Protein AF-0000000073518213 (afdb_homodimer)

Organism: Ambrosia artemisiifolia (NCBI:txid4212)

Sequence (250 aa):
NAHTNKVNEKIDVYSFGVILLELTTGKEANNGSEHSSLAEWAWQHALGGAPIVDALDSEFIDPLYLNDMVSVFKLGLWCTSKLPTNRPSMKEVCQMLLRCSTAADTGKNVGDVADHLPLLKLESVNAHTNKVNEKIDVYSFGVILLELTTGKEANNGSEHSSLAEWAWQHALGGAPIVDALDSEFIDPLYLNDMVSVFKLGLWCTSKLPTNRPSMKEVCQMLLRCSTAADTGKNVGDVADHLPLLKLESV

pLDDT: mean 75.66, std 23.23, range [23.73, 97.0]

Radius of gyration: 18.03 Å; Cα contacts (8 Å, |Δi|>4): 339; chains: 2; bounding box: 32×53×46 Å

Nearest PDB structures (foldseek):
  7ctx-assembly2_B  TM=8.934E-01  e=9.549E-05  Arabidopsis thaliana
  7ctx-assembly1_A  TM=8.733E-01  e=2.581E-04  Arabidopsis thaliana
  8hod-assembly1_A  TM=8.278E-01  e=4.133E-03  Saccharum hybrid cultivar
  4l68-assembly2_B  TM=7.213E-01  e=2.324E-03  Arabidopsis thaliana
  6o94-assembly4_D  TM=8.072E-01  e=5.658E-03  Homo sapiens

InterPro domains:
  IPR011009 Protein kinase-like domain superfamily [SSF56112] (6-99)
  IPR051564 Leucine-rich repeat receptor-like kinase [PTHR48055] (4-99)

Secondary structure (DSSP, 8-state):
-HHHHHHHHHHHHHHHHHHHHHHHH---TT-SBTTB-HHHHHHHHHHTT--GGGGS-GGG--HHHHHHHHHHHHHHHHHT-SSGGGSPPHHHHHHHHHHHHHTTSSS--HHHHHHHSGGG-TT--/-HHHHHHHHHHHHHHHHHHHHHHHH---TT-SBTTB-HHHHHHHHHHTT--GGGGS-GGG--HHHHHHHHHHHHHHHHHT-SSGGGSPPHHHHHHHHHHHHHTTTTS--HHHHHHHSGGG-TT--

Solvent-accessible surface area (backbone atoms only — not comparable to full-atom values): 13440 Å² total; per-residue (Å²): 115,67,66,61,53,52,57,52,46,43,50,50,24,27,57,50,11,44,48,38,39,22,71,38,34,68,41,51,62,78,46,40,49,99,86,32,40,26,65,55,38,51,51,49,45,59,66,67,67,53,64,66,74,76,58,38,29,76,88,48,66,43,77,89,36,33,63,58,44,50,24,44,37,51,47,14,50,39,24,46,38,88,52,62,87,68,25,58,52,64,65,58,51,50,52,44,52,51,41,25,41,53,20,70,73,58,83,53,47,40,39,58,55,52,61,64,36,75,59,64,60,60,66,85,114,113,70,66,60,51,52,55,52,46,44,51,49,26,28,56,48,11,45,48,38,39,25,71,38,33,67,39,49,63,78,46,42,48,98,85,32,40,25,66,55,37,52,49,49,43,58,66,67,66,54,63,66,73,75,57,38,28,76,89,48,67,44,76,89,37,34,62,59,45,51,26,45,36,51,47,14,48,40,25,47,38,86,51,63,88,67,26,59,51,64,64,58,50,49,52,46,52,53,40,24,40,50,21,70,71,71,77,51,48,40,40,59,57,53,62,63,37,77,59,66,60,63,66,86,113

Structure (mmCIF, N/CA/C/O backbone):
data_AF-0000000073518213-model_v1
#
loop_
_entity.id
_entity.type
_entity.pdbx_description
1 polymer 'Uncharacterized protein'
#
loop_
_atom_site.group_PDB
_atom_site.id
_atom_site.type_symbol
_atom_site.label_atom_id
_atom_site.label_alt_id
_atom_site.label_comp_id
_atom_site.label_asym_id
_atom_site.label_entity_id
_atom_site.label_seq_id
_atom_site.pdbx_PDB_ins_code
_atom_site.Cartn_x
_atom_site.Cartn_y
_atom_site.Cartn_z
_atom_site.occupancy
_atom_site.B_iso_or_equiv
_atom_site.auth_seq_id
_atom_site.auth_comp_id
_atom_site.auth_asym_id
_atom_site.auth_atom_id
_atom_site.pdbx_PDB_model_num
ATOM 1 N N . ASN A 1 1 ? -16.297 12.188 -16.828 1 28.75 1 ASN A N 1
ATOM 2 C CA . ASN A 1 1 ? -15.023 12.617 -16.266 1 28.75 1 ASN A CA 1
ATOM 3 C C . ASN A 1 1 ? -14.617 11.766 -15.07 1 28.75 1 ASN A C 1
ATOM 5 O O . ASN A 1 1 ? -13.461 11.383 -14.938 1 28.75 1 ASN A O 1
ATOM 9 N N . ALA A 1 2 ? -15.578 11.438 -14.102 1 42.09 2 ALA A N 1
ATOM 10 C CA . ALA A 1 2 ? -15.602 10.484 -13 1 42.09 2 ALA A CA 1
ATOM 11 C C . ALA A 1 2 ? -15.328 9.062 -13.492 1 42.09 2 ALA A C 1
ATOM 13 O O . ALA A 1 2 ? -14.609 8.297 -12.844 1 42.09 2 ALA A O 1
ATOM 14 N N . HIS A 1 3 ? -15.891 8.766 -14.539 1 41.75 3 HIS A N 1
ATOM 15 C CA . HIS A 1 3 ? -15.773 7.434 -15.125 1 41.75 3 HIS A CA 1
ATOM 16 C C . HIS A 1 3 ? -14.328 7.121 -15.492 1 41.75 3 HIS A C 1
ATOM 18 O O . HIS A 1 3 ? -13.883 5.98 -15.359 1 41.75 3 HIS A O 1
ATOM 24 N N . THR A 1 4 ? -13.641 8.016 -16.078 1 43.66 4 THR A N 1
ATOM 25 C CA . THR A 1 4 ? -12.234 7.879 -16.453 1 43.66 4 THR A CA 1
ATOM 26 C C . THR A 1 4 ? -11.359 7.695 -15.211 1 43.66 4 THR A C 1
ATOM 28 O O . THR A 1 4 ? -10.398 6.922 -15.234 1 43.66 4 THR A O 1
ATOM 31 N N . ASN A 1 5 ? -11.742 8.367 -14.109 1 47.66 5 ASN A N 1
ATOM 32 C CA . ASN A 1 5 ? -10.984 8.312 -12.859 1 47.66 5 ASN A CA 1
ATOM 33 C C . ASN A 1 5 ? -11.039 6.926 -12.234 1 47.66 5 ASN A C 1
ATOM 35 O O . ASN A 1 5 ? -10.039 6.438 -11.703 1 47.66 5 ASN A O 1
ATOM 39 N N . LYS A 1 6 ? -12.234 6.336 -12.328 1 51.69 6 LYS A N 1
ATOM 40 C CA . LYS A 1 6 ? -12.461 5.012 -11.758 1 51.69 6 LYS A CA 1
ATOM 41 C C . LYS A 1 6 ? -11.68 3.943 -12.516 1 51.69 6 LYS A C 1
ATOM 43 O O . LYS A 1 6 ? -11.094 3.047 -11.898 1 51.69 6 LYS A O 1
ATOM 48 N N . VAL A 1 7 ? -11.695 4.031 -13.859 1 50.06 7 VAL A N 1
ATOM 49 C CA . VAL A 1 7 ? -10.961 3.078 -14.688 1 50.06 7 VAL A CA 1
ATOM 50 C C . VAL A 1 7 ? -9.469 3.18 -14.383 1 50.06 7 VAL A C 1
ATOM 52 O O . VAL A 1 7 ? -8.781 2.162 -14.258 1 50.06 7 VAL A O 1
ATOM 55 N N . ASN A 1 8 ? -9.023 4.348 -14.148 1 64 8 ASN A N 1
ATOM 56 C CA . ASN A 1 8 ? -7.621 4.594 -13.852 1 64 8 ASN A CA 1
ATOM 57 C C . ASN A 1 8 ? -7.242 4.07 -12.469 1 64 8 ASN A C 1
ATOM 59 O O . ASN A 1 8 ? -6.168 3.496 -12.289 1 64 8 ASN A O 1
ATOM 63 N N . GLU A 1 9 ? -8.328 4.035 -11.664 1 69.19 9 GLU A N 1
ATOM 64 C CA . GLU A 1 9 ? -8.094 3.561 -10.305 1 69.19 9 GLU A CA 1
ATOM 65 C C . GLU A 1 9 ? -7.863 2.051 -10.281 1 69.19 9 GLU A C 1
ATOM 67 O O . GLU A 1 9 ? -6.973 1.564 -9.578 1 69.19 9 GLU A O 1
ATOM 72 N N . LYS A 1 10 ? -8.609 1.385 -11.172 1 74.69 10 LYS A N 1
ATOM 73 C CA . LYS A 1 10 ? -8.508 -0.071 -11.156 1 74.69 10 LYS A CA 1
ATOM 74 C C . LYS A 1 10 ? -7.23 -0.538 -11.852 1 74.69 10 LYS A C 1
ATOM 76 O O . LYS A 1 10 ? -6.66 -1.57 -11.484 1 74.69 10 LYS A O 1
ATOM 81 N N . ILE A 1 11 ? -6.809 0.248 -12.719 1 77.88 11 ILE A N 1
ATOM 82 C CA . ILE A 1 11 ? -5.543 -0.042 -13.383 1 77.88 11 ILE A CA 1
ATOM 83 C C . ILE A 1 11 ? -4.387 0.164 -12.406 1 77.88 11 ILE A C 1
ATOM 85 O O . ILE A 1 11 ? -3.453 -0.641 -12.359 1 77.88 11 ILE A O 1
ATOM 89 N N . ASP A 1 12 ? -4.52 1.066 -11.617 1 84.75 12 ASP A N 1
ATOM 90 C CA . ASP A 1 12 ? -3.502 1.358 -10.609 1 84.75 12 ASP A CA 1
ATOM 91 C C . ASP A 1 12 ? -3.43 0.25 -9.562 1 84.75 12 ASP A C 1
ATOM 93 O O . ASP A 1 12 ? -2.34 -0.15 -9.148 1 84.75 12 ASP A O 1
ATOM 97 N N . VAL A 1 13 ? -4.641 -0.255 -9.281 1 91.88 13 VAL A N 1
ATOM 98 C CA . VAL A 1 13 ? -4.699 -1.314 -8.281 1 91.88 13 VAL A CA 1
ATOM 99 C C . VAL A 1 13 ? -4.035 -2.578 -8.828 1 91.88 13 VAL A C 1
ATOM 101 O O . VAL A 1 13 ? -3.309 -3.264 -8.109 1 91.88 13 VAL A O 1
ATOM 104 N N . TYR A 1 14 ? -4.273 -2.873 -10.086 1 92.12 14 TYR A N 1
ATOM 105 C CA . TYR A 1 14 ? -3.637 -4.023 -10.719 1 92.12 14 TYR A CA 1
ATOM 106 C C . TYR A 1 14 ? -2.119 -3.904 -10.672 1 92.12 14 TYR A C 1
ATOM 108 O O . TYR A 1 14 ? -1.43 -4.848 -10.273 1 92.12 14 TYR A O 1
ATOM 116 N N . SER A 1 15 ? -1.632 -2.75 -11.07 1 89.5 15 SER A N 1
ATOM 117 C CA . SER A 1 15 ? -0.192 -2.508 -11.07 1 89.5 15 SER A CA 1
ATOM 118 C C . SER A 1 15 ? 0.395 -2.666 -9.672 1 89.5 15 SER A C 1
ATOM 120 O O . SER A 1 15 ? 1.488 -3.211 -9.508 1 89.5 15 SER A O 1
ATOM 122 N N . PHE A 1 16 ? -0.351 -2.273 -8.711 1 90.62 16 PHE A N 1
ATOM 123 C CA . PHE A 1 16 ? 0.071 -2.416 -7.324 1 90.62 16 PHE A CA 1
ATOM 124 C C . PHE A 1 16 ? 0.13 -3.887 -6.926 1 90.62 16 PHE A C 1
ATOM 126 O O . PHE A 1 16 ? 1.084 -4.32 -6.277 1 90.62 16 PHE A O 1
ATOM 133 N N . GLY A 1 17 ? -0.863 -4.566 -7.328 1 94.56 17 GLY A N 1
ATOM 134 C CA . GLY A 1 17 ? -0.896 -5.996 -7.059 1 94.56 17 GLY A CA 1
ATOM 135 C C . GLY A 1 17 ? 0.288 -6.742 -7.645 1 94.56 17 GLY A C 1
ATOM 136 O O . GLY A 1 17 ? 0.869 -7.609 -6.988 1 94.56 17 GLY A O 1
ATOM 137 N N . VAL A 1 18 ? 0.625 -6.371 -8.828 1 95.75 18 VAL A N 1
ATOM 138 C CA . VAL A 1 18 ? 1.764 -7.004 -9.484 1 95.75 18 VAL A CA 1
ATOM 139 C C . VAL A 1 18 ? 3.029 -6.766 -8.664 1 95.75 18 VAL A C 1
ATOM 141 O O . VAL A 1 18 ? 3.84 -7.68 -8.484 1 95.75 18 VAL A O 1
ATOM 144 N N . ILE A 1 19 ? 3.215 -5.598 -8.156 1 94.38 19 ILE A N 1
ATOM 145 C CA . ILE A 1 19 ? 4.363 -5.273 -7.316 1 94.38 19 ILE A CA 1
ATOM 146 C C . ILE A 1 19 ? 4.355 -6.152 -6.066 1 94.38 19 ILE A C 1
ATOM 148 O O . ILE A 1 19 ? 5.391 -6.699 -5.68 1 94.38 19 ILE A O 1
ATOM 152 N N . LEU A 1 20 ? 3.211 -6.297 -5.418 1 93.94 20 LEU A N 1
ATOM 153 C CA . LEU A 1 20 ? 3.104 -7.145 -4.238 1 93.94 20 LEU A CA 1
ATOM 154 C C . LEU A 1 20 ? 3.5 -8.578 -4.566 1 93.94 20 LEU A C 1
ATOM 156 O O . LEU A 1 20 ? 4.211 -9.227 -3.793 1 93.94 20 LEU A O 1
ATOM 160 N N . LEU A 1 21 ? 3 -9.062 -5.715 1 96.06 21 LEU A N 1
ATOM 161 C CA . LEU A 1 21 ? 3.342 -10.422 -6.129 1 96.06 21 LEU A CA 1
ATOM 162 C C . LEU A 1 21 ? 4.84 -10.555 -6.379 1 96.06 21 LEU A C 1
ATOM 164 O O . LEU A 1 21 ? 5.453 -11.547 -5.992 1 96.06 21 LEU A O 1
ATOM 168 N N . GLU A 1 22 ? 5.445 -9.555 -6.953 1 95.81 22 GLU A N 1
ATOM 169 C CA . GLU A 1 22 ? 6.891 -9.562 -7.16 1 95.81 22 GLU A CA 1
ATOM 170 C C . GLU A 1 22 ? 7.637 -9.633 -5.828 1 95.81 22 GLU A C 1
ATOM 172 O O . GLU A 1 22 ? 8.555 -10.438 -5.672 1 95.81 22 GLU A O 1
ATOM 177 N N . LEU A 1 23 ? 7.254 -8.875 -4.934 1 92.06 23 LEU A N 1
ATOM 178 C CA . LEU A 1 23 ? 7.961 -8.766 -3.664 1 92.06 23 LEU A CA 1
ATOM 179 C C . LEU A 1 23 ? 7.812 -10.047 -2.846 1 92.06 23 LEU A C 1
ATOM 181 O O . LEU A 1 23 ? 8.734 -10.438 -2.127 1 92.06 23 LEU A O 1
ATOM 185 N N . THR A 1 24 ? 6.676 -10.695 -2.916 1 93.06 24 THR A N 1
ATOM 186 C CA . THR A 1 24 ? 6.434 -11.867 -2.082 1 93.06 24 THR A CA 1
ATOM 187 C C . THR A 1 24 ? 7.008 -13.125 -2.734 1 93.06 24 THR A C 1
ATOM 189 O O . THR A 1 24 ? 7.406 -14.062 -2.043 1 93.06 24 THR A O 1
ATOM 192 N N . THR A 1 25 ? 7.031 -13.188 -4.062 1 95.12 25 THR A N 1
ATOM 193 C CA . THR A 1 25 ? 7.445 -14.406 -4.75 1 95.12 25 THR A CA 1
ATOM 194 C C . THR A 1 25 ? 8.906 -14.32 -5.168 1 95.12 25 THR A C 1
ATOM 196 O O . THR A 1 25 ? 9.539 -15.344 -5.457 1 95.12 25 THR A O 1
ATOM 199 N N . GLY A 1 26 ? 9.383 -13.078 -5.371 1 93.31 26 GLY A N 1
ATOM 200 C CA . GLY A 1 26 ? 10.734 -12.883 -5.887 1 93.31 26 GLY A CA 1
ATOM 201 C C . GLY A 1 26 ? 10.812 -12.969 -7.398 1 93.31 26 GLY A C 1
ATOM 202 O O . GLY A 1 26 ? 11.898 -12.875 -7.973 1 93.31 26 GLY A O 1
ATOM 203 N N . LYS A 1 27 ? 9.719 -13.156 -8.023 1 94 27 LYS A N 1
ATOM 204 C CA . LYS A 1 27 ? 9.672 -13.25 -9.477 1 94 27 LYS A CA 1
ATOM 205 C C . LYS A 1 27 ? 9.43 -11.883 -10.109 1 94 27 LYS A C 1
ATOM 207 O O . LYS A 1 27 ? 8.805 -11.008 -9.5 1 94 27 LYS A O 1
ATOM 212 N N . GLU A 1 28 ? 9.883 -11.75 -11.367 1 93.06 28 GLU A N 1
ATOM 213 C CA . GLU A 1 28 ? 9.625 -10.516 -12.109 1 93.06 28 GLU A CA 1
ATOM 214 C C . GLU A 1 28 ? 8.227 -10.516 -12.719 1 93.06 28 GLU A C 1
ATOM 216 O O . GLU A 1 28 ? 7.691 -11.578 -13.055 1 93.06 28 GLU A O 1
ATOM 221 N N . ALA A 1 29 ? 7.703 -9.359 -12.961 1 91.38 29 ALA A N 1
ATOM 222 C CA . ALA A 1 29 ? 6.34 -9.18 -13.453 1 91.38 29 ALA A CA 1
ATOM 223 C C . ALA A 1 29 ? 6.105 -9.977 -14.734 1 91.38 29 ALA A C 1
ATOM 225 O O . ALA A 1 29 ? 5.035 -10.555 -14.922 1 91.38 29 ALA A O 1
ATOM 226 N N . ASN A 1 30 ? 7.105 -9.953 -15.516 1 89.12 30 ASN A N 1
ATOM 227 C CA . ASN A 1 30 ? 6.945 -10.586 -16.828 1 89.12 30 ASN A CA 1
ATOM 228 C C . ASN A 1 30 ? 7.434 -12.031 -16.812 1 89.12 30 ASN A C 1
ATOM 230 O O . ASN A 1 30 ? 7.504 -12.68 -17.859 1 89.12 30 ASN A O 1
ATOM 234 N N . ASN A 1 31 ? 7.73 -12.484 -15.68 1 84.56 31 ASN A N 1
ATOM 235 C CA . ASN A 1 31 ? 8.305 -13.82 -15.609 1 84.56 31 ASN A CA 1
ATOM 236 C C . ASN A 1 31 ? 7.559 -14.695 -14.602 1 84.56 31 ASN A C 1
ATOM 238 O O . ASN A 1 31 ? 8.102 -15.055 -13.555 1 84.56 31 ASN A O 1
ATOM 242 N N . GLY A 1 32 ? 6.32 -15.109 -14.969 1 81.62 32 GLY A N 1
ATOM 243 C CA . GLY A 1 32 ? 5.621 -16.141 -14.203 1 81.62 32 GLY A CA 1
ATOM 244 C C . GLY A 1 32 ? 6.09 -17.547 -14.523 1 81.62 32 GLY A C 1
ATOM 245 O O . GLY A 1 32 ? 6.766 -18.172 -13.719 1 81.62 32 GLY A O 1
ATOM 246 N N . SER A 1 33 ? 5.82 -17.984 -15.656 1 78.81 33 SER A N 1
ATOM 247 C CA . SER A 1 33 ? 6.328 -19.172 -16.344 1 78.81 33 SER A CA 1
ATOM 248 C C . SER A 1 33 ? 6.711 -18.859 -17.781 1 78.81 33 SER A C 1
ATOM 250 O O . SER A 1 33 ? 6.734 -17.688 -18.188 1 78.81 33 SER A O 1
ATOM 252 N N . GLU A 1 34 ? 7.121 -19.75 -18.516 1 75.19 34 GLU A N 1
ATOM 253 C CA . GLU A 1 34 ? 7.566 -19.578 -19.891 1 75.19 34 GLU A CA 1
ATOM 254 C C . GLU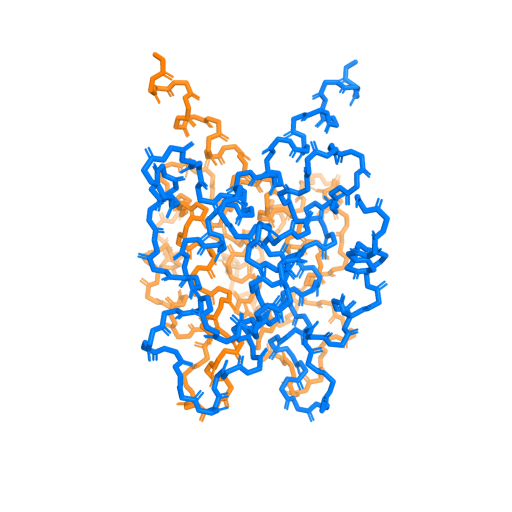 A 1 34 ? 6.52 -18.844 -20.719 1 75.19 34 GLU A C 1
ATOM 256 O O . GLU A 1 34 ? 6.859 -18.047 -21.609 1 75.19 34 GLU A O 1
ATOM 261 N N . HIS A 1 35 ? 5.375 -18.922 -20.328 1 75.81 35 HIS A N 1
ATOM 262 C CA . HIS A 1 35 ? 4.363 -18.359 -21.219 1 75.81 35 HIS A CA 1
ATOM 263 C C . HIS A 1 35 ? 3.312 -17.578 -20.438 1 75.81 35 HIS A C 1
ATOM 265 O O . HIS A 1 35 ? 2.178 -17.422 -20.891 1 75.81 35 HIS A O 1
ATOM 271 N N . SER A 1 36 ? 3.73 -17.203 -19.234 1 86.88 36 SER A N 1
ATOM 272 C CA . SER A 1 36 ? 2.695 -16.516 -18.469 1 86.88 36 SER A CA 1
ATOM 273 C C . SER A 1 36 ? 3.275 -15.344 -17.672 1 86.88 36 SER A C 1
ATOM 275 O O . SER A 1 36 ? 4.449 -15.359 -17.312 1 86.88 36 SER A O 1
ATOM 277 N N . SER A 1 37 ? 2.383 -14.336 -17.484 1 94.19 37 SER A N 1
ATOM 278 C CA . SER A 1 37 ? 2.746 -13.25 -16.578 1 94.19 37 SER A CA 1
ATOM 279 C C . SER A 1 37 ? 2.803 -13.727 -15.133 1 94.19 37 SER A C 1
ATOM 281 O O . SER A 1 37 ? 2.264 -14.789 -14.805 1 94.19 37 SER A O 1
ATOM 283 N N . LEU A 1 38 ? 3.43 -12.969 -14.383 1 96.94 38 LEU A N 1
ATOM 284 C CA . LEU A 1 38 ? 3.506 -13.289 -12.961 1 96.94 38 LEU A CA 1
ATOM 285 C C . LEU A 1 38 ? 2.113 -13.367 -12.352 1 96.94 38 LEU A C 1
ATOM 287 O O . LEU A 1 38 ? 1.826 -14.273 -11.562 1 96.94 38 LEU A O 1
ATOM 291 N N . ALA A 1 39 ? 1.263 -12.445 -12.672 1 96.75 39 ALA A N 1
ATOM 292 C CA . ALA A 1 39 ? -0.097 -12.453 -12.133 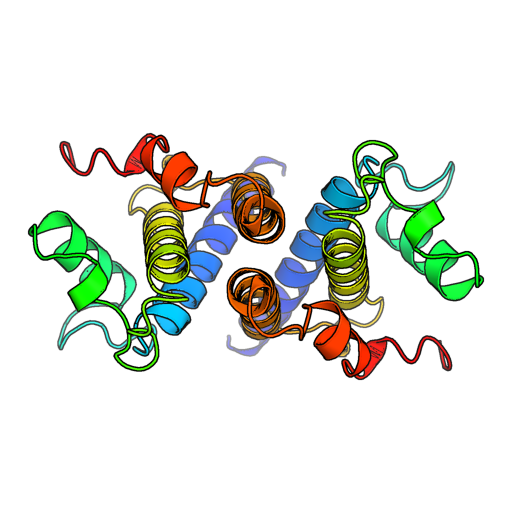1 96.75 39 ALA A CA 1
ATOM 293 C C . ALA A 1 39 ? -0.829 -13.734 -12.516 1 96.75 39 ALA A C 1
ATOM 295 O O . ALA A 1 39 ? -1.448 -14.375 -11.664 1 96.75 39 ALA A O 1
ATOM 296 N N . GLU A 1 40 ? -0.684 -14.133 -13.688 1 96.25 40 GLU A N 1
ATOM 297 C CA . GLU A 1 40 ? -1.324 -15.359 -14.148 1 96.25 40 GLU A CA 1
ATOM 298 C C . GLU A 1 40 ? -0.754 -16.578 -13.438 1 96.25 40 GLU A C 1
ATOM 300 O O . GLU A 1 40 ? -1.504 -17.453 -13 1 96.25 40 GLU A O 1
ATOM 305 N N . TRP A 1 41 ? 0.528 -16.578 -13.406 1 96.06 41 TRP A N 1
ATOM 306 C CA . TRP A 1 41 ? 1.206 -17.672 -12.711 1 96.06 41 TRP A CA 1
ATOM 307 C C . TRP A 1 41 ? 0.732 -17.781 -11.266 1 96.06 41 TRP A C 1
ATOM 309 O O . TRP A 1 41 ? 0.439 -18.875 -10.773 1 96.06 41 TRP A O 1
ATOM 319 N N . ALA A 1 42 ? 0.661 -16.688 -10.594 1 96.25 42 ALA A N 1
ATOM 320 C CA . ALA A 1 42 ? 0.258 -16.656 -9.188 1 96.25 42 ALA A CA 1
ATOM 321 C C . ALA A 1 42 ? -1.169 -17.156 -9.016 1 96.25 42 ALA A C 1
ATOM 323 O O . ALA A 1 42 ? -1.448 -17.938 -8.094 1 96.25 42 ALA A O 1
ATOM 324 N N . TRP A 1 43 ? -2.045 -16.703 -9.844 1 94.94 43 TRP A N 1
ATOM 325 C CA . TRP A 1 43 ? -3.432 -17.156 -9.781 1 94.94 43 TRP A CA 1
ATOM 326 C C . TRP A 1 43 ? -3.531 -18.641 -10.047 1 94.94 43 TRP A C 1
ATOM 328 O O . TRP A 1 43 ? -4.273 -19.359 -9.367 1 94.94 43 TRP A O 1
ATOM 338 N N . GLN A 1 44 ? -2.777 -19.125 -11.039 1 94 44 GLN A N 1
ATOM 339 C CA . GLN A 1 44 ? -2.77 -20.562 -11.328 1 94 44 GLN A CA 1
ATOM 340 C C . GLN A 1 44 ? -2.281 -21.359 -10.133 1 94 44 GLN A C 1
ATOM 342 O O . GLN A 1 44 ? -2.832 -22.422 -9.82 1 94 44 GLN A O 1
ATOM 347 N N . HIS A 1 45 ? -1.283 -20.891 -9.531 1 93.69 45 HIS A N 1
ATOM 348 C CA . HIS A 1 45 ? -0.766 -21.547 -8.336 1 93.69 45 HIS A CA 1
ATOM 349 C C . HIS A 1 45 ? -1.82 -21.609 -7.238 1 93.69 45 HIS A C 1
ATOM 351 O O . HIS A 1 45 ? -2.051 -22.656 -6.648 1 93.69 45 HIS A O 1
ATOM 357 N N . ALA A 1 46 ? -2.438 -20.5 -6.984 1 91.75 46 ALA A N 1
ATOM 358 C CA . ALA A 1 46 ? -3.418 -20.391 -5.906 1 91.75 46 ALA A CA 1
ATOM 359 C C . ALA A 1 46 ? -4.648 -21.25 -6.199 1 91.75 46 ALA A C 1
ATOM 361 O O . ALA A 1 46 ? -5.195 -21.891 -5.301 1 91.75 46 ALA A O 1
ATOM 362 N N . LEU A 1 47 ? -5.031 -21.266 -7.457 1 91.75 47 LEU A N 1
ATOM 363 C CA . LEU A 1 47 ? -6.234 -21.984 -7.852 1 91.75 47 LEU A CA 1
ATOM 364 C C . LEU A 1 47 ? -5.953 -23.484 -7.992 1 91.75 47 LEU A C 1
ATOM 366 O O . LEU A 1 47 ? -6.859 -24.297 -7.859 1 91.75 47 LEU A O 1
ATOM 370 N N . GLY A 1 48 ? -4.711 -23.797 -8.25 1 91.62 48 GLY A N 1
ATOM 371 C CA . GLY A 1 48 ? -4.328 -25.188 -8.484 1 91.62 48 GLY A CA 1
ATOM 372 C C . GLY A 1 48 ? -4.27 -26.016 -7.211 1 91.62 48 GLY A C 1
ATOM 373 O O . GLY A 1 48 ? -4.047 -27.219 -7.262 1 91.62 48 GLY A O 1
ATOM 374 N N . GLY A 1 49 ? -4.414 -25.359 -5.965 1 89.31 49 GLY A N 1
ATOM 375 C CA . GLY A 1 49 ? -4.508 -26.109 -4.715 1 89.31 49 GLY A CA 1
ATOM 376 C C . GLY A 1 49 ? -3.174 -26.25 -4.008 1 89.31 49 GLY A C 1
ATOM 377 O O . GLY A 1 49 ? -3.107 -26.781 -2.9 1 89.31 49 GLY A O 1
ATOM 378 N N . ALA A 1 50 ? -2.086 -25.953 -4.66 1 91.12 50 ALA A N 1
ATOM 379 C CA . ALA A 1 50 ? -0.793 -25.969 -3.98 1 91.12 50 ALA A CA 1
ATOM 380 C C . ALA A 1 50 ? -0.778 -25.016 -2.791 1 91.12 50 ALA A C 1
ATOM 382 O O . ALA A 1 50 ? -1.431 -23.969 -2.816 1 91.12 50 ALA A O 1
ATOM 383 N N . PRO A 1 51 ? -0.04 -25.344 -1.77 1 92.88 51 PRO A N 1
ATOM 384 C CA . PRO A 1 51 ? 0.085 -24.406 -0.65 1 92.88 51 PRO A CA 1
ATOM 385 C C . PRO A 1 51 ? 0.646 -23.047 -1.073 1 92.88 51 PRO A C 1
ATOM 387 O O . PRO A 1 51 ? 1.598 -23 -1.856 1 92.88 51 PRO A O 1
ATOM 390 N N . ILE A 1 52 ? 0.073 -22.016 -0.586 1 91.81 52 ILE A N 1
ATOM 391 C CA . ILE A 1 52 ? 0.467 -20.656 -0.942 1 91.81 52 ILE A CA 1
ATOM 392 C C . ILE A 1 52 ? 1.943 -20.438 -0.614 1 91.81 52 ILE A C 1
ATOM 394 O O . ILE A 1 52 ? 2.654 -19.75 -1.344 1 91.81 52 ILE A O 1
ATOM 398 N N . VAL A 1 53 ? 2.418 -21.031 0.456 1 92.12 53 VAL A N 1
ATOM 399 C CA . VAL A 1 53 ? 3.787 -20.859 0.933 1 92.12 53 VAL A CA 1
ATOM 4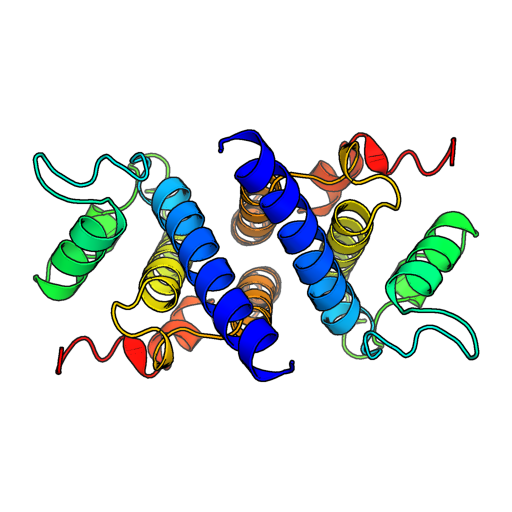00 C C . VAL A 1 53 ? 4.773 -21.312 -0.142 1 92.12 53 VAL A C 1
ATOM 402 O O . VAL A 1 53 ? 5.902 -20.828 -0.199 1 92.12 53 VAL A O 1
ATOM 405 N N . ASP A 1 54 ? 4.316 -22.203 -1.026 1 94.06 54 ASP A N 1
ATOM 406 C CA . ASP A 1 54 ? 5.191 -22.703 -2.08 1 94.06 54 ASP A CA 1
ATOM 407 C C . ASP A 1 54 ? 5.445 -21.625 -3.143 1 94.06 54 ASP A C 1
ATOM 409 O O . ASP A 1 54 ? 6.371 -21.75 -3.945 1 94.06 54 ASP A O 1
ATOM 413 N N . ALA A 1 55 ? 4.566 -20.656 -3.148 1 93.94 55 ALA A N 1
ATOM 414 C CA . ALA A 1 55 ? 4.703 -19.594 -4.129 1 93.94 55 ALA A CA 1
ATOM 415 C C . ALA A 1 55 ? 5.652 -18.5 -3.631 1 93.94 55 ALA A C 1
ATOM 417 O O . ALA A 1 55 ? 6.141 -17.688 -4.414 1 93.94 55 ALA A O 1
ATOM 418 N N . LEU A 1 56 ? 5.918 -18.469 -2.352 1 94.25 56 LEU A N 1
ATOM 419 C CA . LEU A 1 56 ? 6.668 -17.375 -1.739 1 94.25 56 LEU A CA 1
ATOM 420 C C . LEU A 1 56 ? 8.172 -17.562 -1.93 1 94.25 56 LEU A C 1
ATOM 422 O O . LEU A 1 56 ? 8.641 -18.703 -2.037 1 94.25 56 LEU A O 1
ATOM 426 N N . ASP A 1 57 ? 8.844 -16.438 -1.941 1 92.56 57 ASP A N 1
ATOM 427 C CA . ASP A 1 57 ? 10.305 -16.469 -1.947 1 92.56 57 ASP A CA 1
ATOM 428 C C . ASP A 1 57 ? 10.844 -17.188 -0.715 1 92.56 57 ASP A C 1
ATOM 430 O O . ASP A 1 57 ? 10.352 -16.984 0.396 1 92.56 57 ASP A O 1
ATOM 434 N N . SER A 1 58 ? 11.805 -17.984 -0.882 1 87.25 58 SER A N 1
ATOM 435 C CA . SER A 1 58 ? 12.383 -18.797 0.185 1 87.25 58 SER A CA 1
ATOM 436 C C . SER A 1 58 ? 12.938 -17.922 1.304 1 87.25 58 SER A C 1
ATOM 438 O O . SER A 1 58 ? 13.07 -18.359 2.443 1 87.25 58 SER A O 1
ATOM 440 N N . GLU A 1 59 ? 13.297 -16.688 0.971 1 80.62 59 GLU A N 1
ATOM 441 C CA . GLU A 1 59 ? 13.828 -15.766 1.974 1 80.62 59 GLU A CA 1
ATOM 442 C C . GLU A 1 59 ? 12.789 -15.445 3.037 1 80.62 59 GLU A C 1
ATOM 444 O O . GLU A 1 59 ? 13.133 -15.031 4.148 1 80.62 59 GLU A O 1
ATOM 449 N N . PHE A 1 60 ? 11.57 -15.703 2.68 1 74.62 60 PHE A N 1
ATOM 450 C CA . PHE A 1 60 ? 10.5 -15.32 3.586 1 74.62 60 PHE A CA 1
ATOM 451 C C . PHE A 1 60 ? 9.961 -16.531 4.332 1 74.62 60 PHE A C 1
ATOM 453 O O . PHE A 1 60 ? 8.938 -16.453 5.012 1 74.62 60 PHE A O 1
ATOM 460 N N . ILE A 1 61 ? 10.625 -17.547 4.277 1 72.25 61 ILE A N 1
ATOM 461 C CA . ILE A 1 61 ? 10.133 -18.766 4.918 1 72.25 61 ILE A CA 1
ATOM 462 C C . ILE A 1 61 ? 10.547 -18.766 6.391 1 72.25 61 ILE A C 1
ATOM 464 O O . ILE A 1 61 ? 10.586 -19.828 7.023 1 72.25 61 ILE A O 1
ATOM 468 N N . ASP A 1 62 ? 10.797 -17.703 6.867 1 76.19 62 ASP A N 1
ATOM 469 C CA . ASP A 1 62 ? 10.906 -17.531 8.312 1 76.19 62 ASP A CA 1
ATOM 470 C C . ASP A 1 62 ? 9.531 -17.469 8.969 1 76.19 62 ASP A C 1
ATOM 472 O O . ASP A 1 62 ? 8.688 -16.656 8.562 1 76.19 62 ASP A O 1
ATOM 476 N N . PRO A 1 63 ? 9.289 -18.344 9.875 1 74.94 63 PRO A N 1
ATOM 477 C CA . PRO A 1 63 ? 7.977 -18.422 10.516 1 74.94 63 PRO A CA 1
ATOM 478 C C . PRO A 1 63 ? 7.488 -17.094 11.062 1 74.94 63 PRO A C 1
ATOM 480 O O . PRO A 1 63 ? 6.281 -16.844 11.117 1 74.94 63 PRO A O 1
ATOM 483 N N . LEU A 1 64 ? 8.445 -16.281 11.336 1 73.19 64 LEU A N 1
ATOM 484 C CA . LEU A 1 64 ? 8.078 -15.008 11.945 1 73.19 64 LEU A CA 1
ATOM 485 C C . LEU A 1 64 ? 7.312 -14.141 10.953 1 73.19 64 LEU A C 1
ATOM 487 O O . LEU A 1 64 ? 6.422 -13.383 11.344 1 73.19 64 LEU A O 1
ATOM 491 N N . TYR A 1 65 ? 7.578 -14.398 9.648 1 76.12 65 TYR A N 1
ATOM 492 C CA . TYR A 1 65 ? 6.992 -13.484 8.672 1 76.12 65 TYR A CA 1
ATOM 493 C C . TYR A 1 65 ? 6.039 -14.219 7.738 1 76.12 65 TYR A C 1
ATOM 495 O O . TYR A 1 65 ? 5.391 -13.602 6.891 1 76.12 65 TYR A O 1
ATOM 503 N N . LEU A 1 66 ? 5.984 -15.43 7.918 1 84.19 66 LEU A N 1
ATOM 504 C CA . LEU A 1 66 ? 5.297 -16.266 6.934 1 84.19 66 LEU A CA 1
ATOM 505 C C . LEU A 1 66 ? 3.836 -15.844 6.801 1 84.19 66 LEU A C 1
ATOM 507 O O . LEU A 1 66 ? 3.34 -15.656 5.688 1 84.19 66 LEU A O 1
ATOM 511 N N . ASN A 1 67 ? 3.146 -15.68 7.902 1 82.69 67 ASN A N 1
ATOM 512 C CA . ASN A 1 67 ? 1.733 -15.32 7.863 1 82.69 67 ASN A CA 1
ATOM 513 C C . ASN A 1 67 ? 1.515 -13.969 7.184 1 82.69 67 ASN A C 1
ATOM 515 O O . ASN A 1 67 ? 0.583 -13.812 6.395 1 82.69 67 ASN A O 1
ATOM 519 N N . ASP A 1 68 ? 2.402 -13.062 7.457 1 82.56 68 ASP A N 1
ATOM 520 C CA . ASP A 1 68 ? 2.289 -11.734 6.848 1 82.56 68 ASP A CA 1
ATOM 521 C C . ASP A 1 68 ? 2.5 -11.812 5.336 1 82.56 68 ASP A C 1
ATOM 523 O O . ASP A 1 68 ? 1.752 -11.203 4.57 1 82.56 68 ASP A O 1
ATOM 527 N N . MET A 1 69 ? 3.469 -12.617 4.992 1 87.69 69 MET A N 1
ATOM 528 C CA . MET A 1 69 ? 3.787 -12.703 3.57 1 87.69 69 MET A CA 1
ATOM 529 C C . MET A 1 69 ? 2.68 -13.43 2.811 1 87.69 69 MET A C 1
ATOM 531 O O . MET A 1 69 ? 2.381 -13.086 1.666 1 87.69 69 MET A O 1
ATOM 535 N N . VAL A 1 70 ? 2.109 -14.391 3.449 1 89.44 70 VAL A N 1
ATOM 536 C CA . VAL A 1 70 ? 0.963 -15.07 2.857 1 89.44 70 VAL A CA 1
ATOM 537 C C . VAL A 1 70 ? -0.178 -14.078 2.648 1 89.44 70 VAL A C 1
ATOM 539 O O . VAL A 1 70 ? -0.79 -14.039 1.578 1 89.44 70 VAL A O 1
ATOM 542 N N . SER A 1 71 ? -0.449 -13.266 3.59 1 87.62 71 SER A N 1
ATOM 543 C CA . SER A 1 71 ? -1.512 -12.273 3.506 1 87.62 71 SER A CA 1
ATOM 544 C C . SER A 1 71 ? -1.242 -11.266 2.389 1 87.62 71 SER A C 1
ATOM 546 O O . SER A 1 71 ? -2.156 -10.891 1.651 1 87.62 71 SER A O 1
ATOM 548 N N . VAL A 1 72 ? 0 -10.867 2.312 1 90.12 72 VAL A N 1
ATOM 549 C CA . VAL A 1 72 ? 0.366 -9.906 1.277 1 90.12 72 VAL A CA 1
ATOM 550 C C . VAL A 1 72 ? 0.23 -10.555 -0.099 1 90.12 72 VAL A C 1
ATOM 552 O O . VAL A 1 72 ? -0.226 -9.914 -1.051 1 90.12 72 VAL A O 1
ATOM 555 N N . PHE A 1 73 ? 0.657 -11.789 -0.21 1 92.44 73 PHE A N 1
ATOM 556 C CA . PHE A 1 73 ? 0.497 -12.516 -1.464 1 92.44 73 PHE A CA 1
ATOM 557 C C . PHE A 1 73 ? -0.971 -12.586 -1.868 1 92.44 73 PHE A C 1
ATOM 559 O O . PHE A 1 73 ? -1.315 -12.312 -3.02 1 92.44 73 PHE A O 1
ATOM 566 N N . LYS A 1 74 ? -1.816 -12.867 -0.898 1 92.62 74 LYS A N 1
ATOM 567 C CA . LYS A 1 74 ? -3.252 -12.945 -1.157 1 92.62 74 LYS A CA 1
ATOM 568 C C . LYS A 1 74 ? -3.809 -11.586 -1.572 1 92.62 74 LYS A C 1
ATOM 570 O O . LYS A 1 74 ? -4.684 -11.508 -2.438 1 92.62 74 LYS A O 1
ATOM 575 N N . LEU A 1 75 ? -3.352 -10.617 -0.982 1 92.81 75 LEU A N 1
ATOM 576 C CA . LEU A 1 75 ? -3.744 -9.266 -1.37 1 92.81 75 LEU A CA 1
ATOM 577 C C . LEU A 1 75 ? -3.332 -8.969 -2.809 1 92.81 75 LEU A C 1
ATOM 579 O O . LEU A 1 75 ? -4.102 -8.383 -3.57 1 92.81 75 LEU A O 1
ATOM 583 N N . GLY A 1 76 ? -2.104 -9.375 -3.162 1 95.56 76 GLY A N 1
ATOM 584 C CA . GLY A 1 76 ? -1.668 -9.25 -4.543 1 95.56 76 GLY A CA 1
ATOM 585 C C . GLY A 1 76 ? -2.584 -9.961 -5.523 1 95.56 76 GLY A C 1
ATOM 586 O O . GLY A 1 76 ? -2.908 -9.422 -6.582 1 95.56 76 GLY A O 1
ATOM 587 N N . LEU A 1 77 ? -3.002 -11.117 -5.133 1 95.25 77 LEU A N 1
ATOM 588 C CA . LEU A 1 77 ? -3.947 -11.859 -5.961 1 95.25 77 LEU A CA 1
ATOM 589 C C . LEU A 1 77 ? -5.258 -11.094 -6.109 1 95.25 77 LEU A C 1
ATOM 591 O O . LEU A 1 77 ? -5.766 -10.938 -7.219 1 95.25 77 LEU A O 1
ATOM 595 N N . TRP A 1 78 ? -5.758 -10.594 -5.051 1 95.25 78 TRP A N 1
ATOM 596 C CA . TRP A 1 78 ? -7.004 -9.844 -5.059 1 95.25 78 TRP A CA 1
ATOM 597 C C . TRP A 1 78 ? -6.898 -8.617 -5.965 1 95.25 78 TRP A C 1
ATOM 599 O O . TRP A 1 78 ? -7.801 -8.352 -6.762 1 95.25 78 TRP A O 1
ATOM 609 N N . CYS A 1 79 ? -5.844 -7.988 -5.898 1 93.88 79 CYS A N 1
ATOM 610 C CA . CYS A 1 79 ? -5.617 -6.773 -6.676 1 93.88 79 CYS A CA 1
ATOM 611 C C . CYS A 1 79 ? -5.508 -7.086 -8.164 1 93.88 79 CYS A C 1
ATOM 613 O O . CYS A 1 79 ? -5.75 -6.219 -9.008 1 93.88 79 CYS A O 1
ATOM 615 N N . 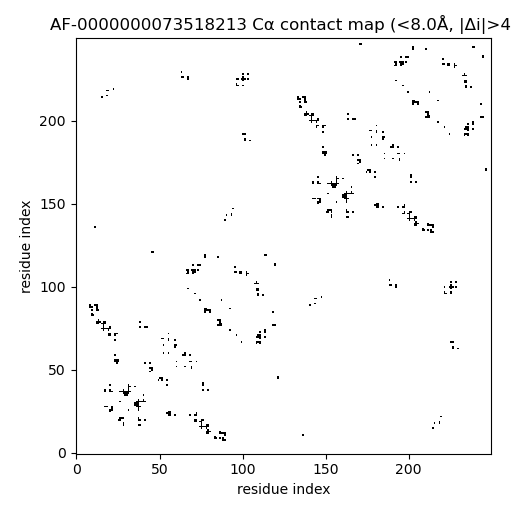THR A 1 80 ? -5.066 -8.312 -8.5 1 95.94 80 THR A N 1
ATOM 616 C CA . THR A 1 80 ? -4.805 -8.641 -9.891 1 95.94 80 THR A CA 1
ATOM 617 C C . THR A 1 80 ? -5.895 -9.547 -10.445 1 95.94 80 THR A C 1
ATOM 619 O O . THR A 1 80 ? -5.676 -10.258 -11.43 1 95.94 80 THR A O 1
ATOM 622 N N . SER A 1 81 ? -6.98 -9.594 -9.797 1 93.75 81 SER A N 1
ATOM 623 C CA . SER A 1 81 ? -8.102 -10.352 -10.336 1 93.75 81 SER A CA 1
ATOM 624 C C . SER A 1 81 ? -8.336 -10.023 -11.805 1 93.75 81 SER A C 1
ATOM 626 O O . SER A 1 81 ? -8.227 -8.867 -12.211 1 93.75 81 SER A O 1
ATOM 628 N N . LYS A 1 82 ? -8.68 -10.961 -12.508 1 91.88 82 LYS A N 1
ATOM 629 C CA . LYS A 1 82 ? -8.859 -10.82 -13.953 1 91.88 82 LYS A CA 1
ATOM 630 C C . LYS A 1 82 ? -9.945 -9.789 -14.266 1 91.88 82 LYS A C 1
ATOM 632 O O . LYS A 1 82 ? -9.797 -8.992 -15.195 1 91.88 82 LYS A O 1
ATOM 637 N N . LEU A 1 83 ? -11.039 -9.859 -13.531 1 91.56 83 LEU A N 1
ATOM 638 C CA . LEU A 1 83 ? -12.109 -8.883 -13.695 1 91.56 83 LEU A CA 1
ATOM 639 C C . LEU A 1 83 ? -11.852 -7.641 -12.844 1 91.56 83 LEU A C 1
ATOM 641 O O . LEU A 1 83 ? -11.828 -7.719 -11.617 1 91.56 83 LEU A O 1
ATOM 645 N N . PRO A 1 84 ? -11.695 -6.488 -13.422 1 92.12 84 PRO A N 1
ATOM 646 C CA . PRO A 1 84 ? -11.398 -5.266 -12.672 1 92.12 84 PRO A CA 1
ATOM 647 C C . PRO A 1 84 ? -12.438 -4.965 -11.594 1 92.12 84 PRO A C 1
ATOM 649 O O . PRO A 1 84 ? -12.094 -4.422 -10.539 1 92.12 84 PRO A O 1
ATOM 652 N N . THR A 1 85 ? -13.656 -5.371 -11.805 1 91 85 THR A N 1
ATOM 653 C CA . THR A 1 85 ? -14.719 -5.082 -10.852 1 91 85 THR A CA 1
ATOM 654 C C . THR A 1 85 ? -14.531 -5.879 -9.562 1 91 85 THR A C 1
ATOM 656 O O . THR A 1 85 ? -15.102 -5.543 -8.523 1 91 85 THR A O 1
ATOM 659 N N . ASN A 1 86 ? -13.742 -6.973 -9.578 1 92.12 86 ASN A N 1
ATOM 660 C CA . ASN A 1 86 ? -13.477 -7.809 -8.414 1 92.12 86 ASN A CA 1
ATOM 661 C C . ASN A 1 86 ? -12.266 -7.305 -7.629 1 92.12 86 ASN A C 1
ATOM 663 O O . ASN A 1 86 ? -11.992 -7.789 -6.531 1 92.12 86 ASN A O 1
ATOM 667 N N . ARG A 1 87 ? -11.531 -6.371 -8.172 1 93.5 87 ARG A N 1
ATOM 668 C CA . ARG A 1 87 ? -10.359 -5.832 -7.496 1 93.5 87 ARG A CA 1
ATOM 669 C C . ARG A 1 87 ? -10.766 -4.879 -6.375 1 93.5 87 ARG A C 1
ATOM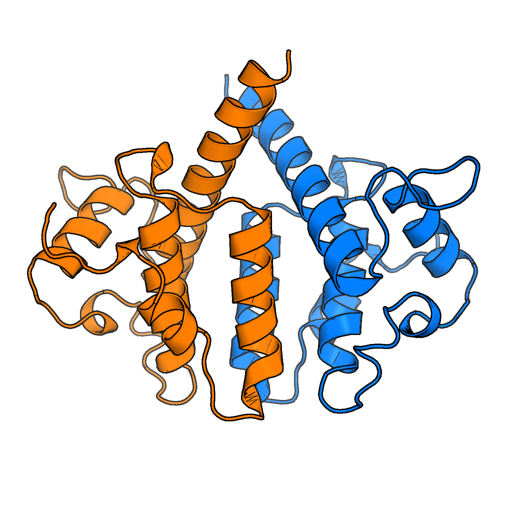 671 O O . ARG A 1 87 ? -11.797 -4.211 -6.461 1 93.5 87 ARG A O 1
ATOM 678 N N . PRO A 1 88 ? -10.062 -4.879 -5.383 1 91.31 88 PRO A N 1
ATOM 679 C CA . PRO A 1 88 ? -10.344 -3.881 -4.348 1 91.31 88 PRO A CA 1
ATOM 680 C C . PRO A 1 88 ? -10.023 -2.457 -4.801 1 91.31 88 PRO A C 1
ATOM 682 O O . PRO A 1 88 ? -9.406 -2.262 -5.848 1 91.31 88 PRO A O 1
ATOM 685 N N . SER A 1 89 ? -10.492 -1.483 -4.105 1 90.19 89 SER A N 1
ATOM 686 C CA . SER A 1 89 ? -10.039 -0.108 -4.289 1 90.19 89 SER A CA 1
ATOM 687 C C . SER A 1 89 ? -8.688 0.121 -3.623 1 90.19 89 SER A C 1
ATOM 689 O O . SER A 1 89 ? -8.297 -0.621 -2.717 1 90.19 89 SER A O 1
ATOM 691 N N . MET A 1 90 ? -7.98 1.144 -4.012 1 90.88 90 MET A N 1
ATOM 692 C CA . MET A 1 90 ? -6.699 1.461 -3.389 1 90.88 90 MET A CA 1
ATOM 693 C C . MET A 1 90 ? -6.875 1.765 -1.905 1 90.88 90 MET A C 1
ATOM 695 O O . MET A 1 90 ? -6.012 1.435 -1.093 1 90.88 90 MET A O 1
ATOM 699 N N . LYS A 1 91 ? -7.992 2.354 -1.524 1 89.31 91 LYS A N 1
ATOM 700 C CA . LYS A 1 91 ? -8.281 2.617 -0.117 1 89.31 91 LYS A CA 1
ATOM 701 C C . LYS A 1 91 ? -8.414 1.316 0.669 1 89.31 91 LYS A C 1
ATOM 703 O O . LYS A 1 91 ? -7.859 1.188 1.765 1 89.31 91 LYS A O 1
ATOM 708 N N . GLU A 1 92 ? -9.148 0.357 0.1 1 88.44 92 GLU A N 1
ATOM 709 C CA . GLU A 1 92 ? -9.273 -0.954 0.731 1 88.44 92 GLU A CA 1
ATOM 710 C C . GLU A 1 92 ? -7.91 -1.631 0.871 1 88.44 92 GLU A C 1
ATOM 712 O O . GLU A 1 92 ? -7.621 -2.244 1.9 1 88.44 92 GLU A O 1
ATOM 717 N N . VAL A 1 93 ? -7.098 -1.526 -0.095 1 91.06 93 VAL A N 1
ATOM 718 C CA . VAL A 1 93 ? -5.758 -2.102 -0.069 1 91.06 93 VAL A CA 1
ATOM 719 C C . VAL A 1 93 ? -4.953 -1.486 1.075 1 91.06 93 VAL A C 1
ATOM 721 O O . VAL A 1 93 ? -4.348 -2.205 1.872 1 91.06 93 VAL A O 1
ATOM 724 N N . CYS A 1 94 ? -4.961 -0.134 1.181 1 88.44 94 CYS A N 1
ATOM 725 C CA . CYS A 1 94 ? -4.215 0.563 2.223 1 88.44 94 CYS A CA 1
ATOM 726 C C . CYS A 1 94 ? -4.711 0.167 3.607 1 88.44 94 CYS A C 1
ATOM 728 O O . CYS A 1 94 ? -3.91 -0.051 4.52 1 88.44 94 CYS A O 1
ATOM 730 N N . GLN A 1 95 ? -5.953 0.039 3.742 1 86.31 95 GLN A N 1
ATOM 731 C CA . GLN A 1 95 ? -6.531 -0.337 5.027 1 86.31 95 GLN A CA 1
ATOM 732 C C . GLN A 1 95 ? -6.074 -1.731 5.449 1 86.31 95 GLN A C 1
ATOM 734 O O . GLN A 1 95 ? -5.77 -1.965 6.617 1 86.31 95 GLN A O 1
ATOM 739 N N . MET A 1 96 ? -6.027 -2.592 4.527 1 84.31 96 MET A N 1
ATOM 740 C CA . MET A 1 96 ? -5.594 -3.955 4.824 1 84.31 96 MET A CA 1
ATOM 741 C C . MET A 1 96 ? -4.117 -3.986 5.199 1 84.31 96 MET A C 1
ATOM 743 O O . MET A 1 96 ? -3.727 -4.668 6.148 1 84.31 96 MET A O 1
ATOM 747 N N . LEU A 1 97 ? -3.316 -3.246 4.504 1 83.69 97 LEU A N 1
ATOM 748 C CA . LEU A 1 97 ? -1.884 -3.207 4.773 1 83.69 97 LEU A CA 1
ATOM 749 C C . LEU A 1 97 ? -1.604 -2.572 6.133 1 83.69 97 LEU A C 1
ATOM 751 O O . LEU A 1 97 ? -0.699 -3.006 6.848 1 83.69 97 LEU A O 1
ATOM 755 N N . LEU A 1 98 ? -2.369 -1.549 6.5 1 79.81 98 LEU A N 1
ATOM 756 C CA . LEU A 1 98 ? -2.189 -0.863 7.777 1 79.81 98 LEU A CA 1
ATOM 757 C C . LEU A 1 98 ? -2.654 -1.738 8.938 1 79.81 98 LEU A C 1
ATOM 759 O O . LEU A 1 98 ? -2.078 -1.693 10.023 1 79.81 98 LEU A O 1
ATOM 763 N N . ARG A 1 99 ? -3.646 -2.549 8.672 1 74.12 99 ARG A N 1
ATOM 764 C CA . ARG A 1 99 ? -4.129 -3.457 9.703 1 74.12 99 ARG A CA 1
ATOM 765 C C . ARG A 1 99 ? -3.094 -4.535 10.016 1 74.12 99 ARG A C 1
ATOM 767 O O . ARG A 1 99 ? -2.938 -4.941 11.164 1 74.12 99 ARG A O 1
ATOM 774 N N . CYS A 1 100 ? -2.416 -4.922 9.055 1 65 100 CYS A N 1
ATOM 775 C CA . CYS A 1 100 ? -1.373 -5.922 9.25 1 65 100 CYS A CA 1
ATOM 776 C C . CYS A 1 100 ? -0.228 -5.363 10.086 1 65 100 CYS A C 1
ATOM 778 O O . CYS A 1 100 ? 0.429 -6.102 10.82 1 65 100 CYS A O 1
ATOM 780 N N . SER A 1 101 ? 0.007 -4.098 9.922 1 63.88 101 SER A N 1
ATOM 781 C CA . SER A 1 101 ? 1.079 -3.449 10.672 1 63.88 101 SER A CA 1
ATOM 782 C C . SER A 1 101 ? 0.694 -3.256 12.133 1 63.88 101 SER A C 1
ATOM 784 O O . SER A 1 101 ? 1.546 -3.344 13.023 1 63.88 101 SER A O 1
ATOM 786 N N . THR A 1 102 ? -0.602 -2.963 12.297 1 60.25 102 THR A N 1
ATOM 787 C CA . THR A 1 102 ? -1.067 -2.688 13.656 1 60.25 102 THR A CA 1
ATOM 788 C C . THR A 1 102 ? -1.458 -3.98 14.367 1 60.25 102 THR A C 1
ATOM 790 O O . THR A 1 102 ? -1.476 -4.035 15.594 1 60.25 102 THR A O 1
ATOM 793 N N . ALA A 1 103 ? -2.027 -4.945 13.57 1 50 103 ALA A N 1
ATOM 794 C CA . ALA A 1 103 ? -2.523 -6.176 14.188 1 50 103 ALA A CA 1
ATOM 795 C C . ALA A 1 103 ? -1.388 -6.961 14.836 1 50 103 ALA A C 1
ATOM 797 O O . ALA A 1 103 ? -1.623 -7.992 15.477 1 50 103 ALA A O 1
ATOM 798 N N . ALA A 1 104 ? -0.151 -6.715 14.477 1 44.47 104 ALA A N 1
ATOM 799 C CA . ALA A 1 104 ? 0.763 -7.578 15.219 1 44.47 104 ALA A CA 1
ATOM 800 C C . ALA A 1 104 ? 0.282 -7.781 16.656 1 44.47 104 ALA A C 1
ATOM 802 O O . ALA A 1 104 ? 0.713 -8.719 17.328 1 44.47 104 ALA A O 1
ATOM 803 N N . ASP A 1 105 ? -0.231 -6.797 17.188 1 41.47 105 ASP A N 1
ATOM 804 C CA . ASP A 1 105 ? -0.518 -7.168 18.578 1 41.47 105 ASP A CA 1
ATOM 805 C C . ASP A 1 105 ? -1.791 -8.008 18.672 1 41.47 105 ASP A C 1
ATOM 807 O O . ASP A 1 105 ? -2.02 -8.695 19.672 1 41.47 105 ASP A O 1
ATOM 811 N N . THR A 1 106 ? -2.889 -7.703 18.109 1 36.25 106 THR A N 1
ATOM 812 C CA . THR A 1 106 ? -4.078 -8.469 18.469 1 36.25 106 THR A CA 1
ATOM 813 C C . THR A 1 106 ? -4.289 -9.625 17.5 1 36.25 106 THR A C 1
ATOM 815 O O . THR A 1 106 ? -4.637 -9.414 16.328 1 36.25 106 THR A O 1
ATOM 818 N N . GLY A 1 107 ? -3.615 -10.578 17.484 1 35.34 107 GLY A N 1
ATOM 819 C CA . GLY A 1 107 ? -3.699 -11.875 16.828 1 35.34 107 GLY A CA 1
ATOM 820 C C . GLY A 1 107 ? -4.316 -11.812 15.445 1 35.34 107 GLY A C 1
ATOM 821 O O . GLY A 1 107 ? -4.578 -12.852 14.828 1 35.34 107 GLY A O 1
ATOM 822 N N . LYS A 1 108 ? -5.09 -10.805 15.125 1 38.06 108 LYS A N 1
ATOM 823 C CA . LYS A 1 108 ? -5.773 -10.906 13.836 1 38.06 108 LYS A CA 1
ATOM 824 C C . LYS A 1 108 ? -4.895 -10.383 12.703 1 38.06 108 LYS A C 1
ATOM 826 O O . LYS A 1 108 ? -4.348 -9.289 12.789 1 38.06 108 LYS A O 1
ATOM 831 N N . ASN A 1 109 ? -4.32 -11.164 11.953 1 38.5 109 ASN A N 1
ATOM 832 C CA . ASN A 1 109 ? -3.375 -10.891 10.875 1 38.5 109 ASN A CA 1
ATOM 833 C C . ASN A 1 109 ? -4.094 -10.484 9.594 1 38.5 109 ASN A C 1
ATOM 835 O O . ASN A 1 109 ? -5.301 -10.695 9.461 1 38.5 109 ASN A O 1
ATOM 839 N N . VAL A 1 110 ? -3.514 -9.695 8.766 1 38.62 110 VAL A N 1
ATOM 840 C CA . VAL A 1 110 ? -3.998 -9.328 7.434 1 38.62 110 VAL A CA 1
ATOM 841 C C . VAL A 1 110 ? -4.66 -10.539 6.777 1 38.62 110 VAL A C 1
ATOM 843 O O . VAL A 1 110 ? -5.629 -10.391 6.027 1 38.62 110 VAL A O 1
ATOM 846 N N . GLY A 1 111 ? -4.203 -11.688 7.016 1 38.44 111 GLY A N 1
ATOM 847 C CA . GLY A 1 111 ? -4.766 -12.922 6.492 1 38.44 111 GLY A CA 1
ATOM 848 C C . GLY A 1 111 ? -6.234 -13.102 6.828 1 38.44 111 GLY A C 1
ATOM 849 O O . GLY A 1 111 ? -6.973 -13.742 6.078 1 38.44 111 GLY A O 1
ATOM 850 N N . ASP A 1 112 ? -6.531 -12.727 7.949 1 40.47 112 ASP A N 1
ATOM 851 C CA . ASP A 1 112 ? -7.926 -12.914 8.336 1 40.47 112 ASP A CA 1
ATOM 852 C C . ASP A 1 112 ? -8.852 -12.062 7.473 1 40.47 112 ASP A C 1
ATOM 854 O O . ASP A 1 112 ? -9.969 -12.477 7.156 1 40.47 112 ASP A O 1
ATOM 858 N N . VAL A 1 113 ? -8.492 -10.992 7.32 1 35.5 113 VAL A N 1
ATOM 859 C CA . VAL A 1 113 ? -9.328 -10.125 6.504 1 35.5 113 VAL A CA 1
ATOM 860 C C . VAL A 1 113 ? -9.305 -10.594 5.051 1 35.5 113 VAL A C 1
ATOM 862 O O . VAL A 1 113 ? -10.328 -10.57 4.363 1 35.5 113 VAL A O 1
ATOM 865 N N . ALA A 1 114 ? -8.141 -10.984 4.609 1 35.25 114 ALA A N 1
ATOM 866 C CA . ALA A 1 114 ? -8.086 -11.523 3.256 1 35.25 114 ALA A CA 1
ATOM 867 C C . ALA A 1 114 ? -8.914 -12.805 3.141 1 35.25 114 ALA A C 1
ATOM 869 O O . ALA A 1 114 ? -9.391 -13.148 2.057 1 35.25 114 ALA A O 1
ATOM 870 N N . ASP A 1 115 ? -9 -13.414 4.121 1 38.66 115 ASP A N 1
ATOM 871 C CA . ASP A 1 115 ? -9.859 -14.594 4.078 1 38.66 115 ASP A CA 1
ATOM 872 C C . ASP A 1 115 ? -11.305 -14.219 3.77 1 38.66 115 ASP A C 1
ATOM 874 O O . ASP A 1 115 ? -12.039 -15.008 3.174 1 38.66 115 ASP A O 1
ATOM 878 N N . HIS A 1 116 ? -11.727 -13.133 4.316 1 33.59 116 HIS A N 1
ATOM 879 C CA . HIS A 1 116 ? -13.117 -12.773 4.039 1 33.59 116 HIS A CA 1
ATOM 880 C C . HIS A 1 116 ? -13.227 -11.961 2.758 1 33.59 116 HIS A C 1
ATOM 882 O O . HIS A 1 116 ? -14.305 -11.445 2.438 1 33.59 116 HIS A O 1
ATOM 888 N N . LEU A 1 117 ? -12.242 -11.523 2.33 1 33.25 117 LEU A N 1
ATOM 889 C CA . LEU A 1 117 ? -12.406 -10.906 1.017 1 33.25 117 LEU A CA 1
ATOM 890 C C . LEU A 1 117 ? -13.109 -11.867 0.055 1 33.25 117 LEU A C 1
ATOM 892 O O . LEU A 1 117 ? -12.781 -13.055 0.011 1 33.25 117 LEU A O 1
ATOM 896 N N . PRO A 1 118 ? -14.289 -11.445 -0.312 1 30.88 118 PRO A N 1
ATOM 897 C CA . PRO A 1 118 ? -15.008 -12.289 -1.265 1 30.88 118 PRO A CA 1
ATOM 898 C C . PRO A 1 118 ? -14.086 -12.945 -2.289 1 30.88 118 PRO A C 1
ATOM 900 O O . PRO A 1 118 ? -14.492 -13.891 -2.971 1 30.88 118 PRO A O 1
ATOM 903 N N . LEU A 1 119 ? -13.023 -12.352 -2.521 1 28.95 119 LEU A N 1
ATOM 904 C CA . LEU A 1 119 ? -12.359 -12.961 -3.672 1 28.95 119 LEU A CA 1
ATOM 905 C C . LEU A 1 119 ? -11.953 -14.398 -3.367 1 28.95 119 LEU A C 1
ATOM 907 O O . LEU A 1 119 ? -11.977 -15.25 -4.254 1 28.95 119 LEU A O 1
ATOM 911 N N . LEU A 1 120 ? -11.211 -14.594 -2.234 1 29.73 120 LEU A N 1
ATOM 912 C CA . LEU A 1 120 ? -10.609 -15.914 -2.381 1 29.73 120 LEU A CA 1
ATOM 913 C C . LEU A 1 120 ? -11.664 -17.016 -2.225 1 29.73 120 LEU A C 1
ATOM 915 O O . LEU A 1 120 ? -11.32 -18.172 -2.014 1 29.73 120 LEU A O 1
ATOM 919 N N . LYS A 1 121 ? -12.805 -16.859 -2.018 1 31.23 121 LYS A N 1
ATOM 920 C CA . LYS A 1 121 ? -13.461 -18.062 -2.525 1 31.23 121 LYS A CA 1
ATOM 921 C C . LYS A 1 121 ? -13.031 -18.359 -3.959 1 31.23 121 LYS A C 1
ATOM 923 O O . LYS A 1 121 ? -13.562 -17.766 -4.902 1 31.23 121 LYS A O 1
ATOM 928 N N . LEU A 1 122 ? -11.766 -18.516 -4.254 1 28.3 122 LEU A N 1
ATOM 929 C CA . LEU A 1 122 ? -11.242 -19.172 -5.453 1 28.3 122 LEU A CA 1
ATOM 930 C C . LEU A 1 122 ? -12.172 -20.281 -5.914 1 28.3 122 LEU A C 1
ATOM 932 O O . LEU A 1 122 ? -11.797 -21.109 -6.762 1 28.3 122 LEU A O 1
ATOM 936 N N . GLU A 1 123 ? -13.242 -20.609 -5.332 1 28.39 123 GLU A N 1
ATOM 937 C CA . GLU A 1 123 ? -14.039 -21.594 -6.039 1 28.39 123 GLU A CA 1
ATOM 938 C C . GLU A 1 123 ? -14.375 -21.125 -7.453 1 28.39 123 GLU A C 1
ATOM 940 O O . GLU A 1 123 ? -14.281 -21.906 -8.406 1 28.39 123 GLU A O 1
ATOM 945 N N . SER A 1 124 ? -15.359 -20.156 -7.602 1 25.78 124 SER A N 1
ATOM 946 C CA . SER A 1 124 ? -16.047 -20.062 -8.891 1 25.78 124 SER A CA 1
ATOM 947 C C . SER A 1 124 ? -15.242 -19.234 -9.883 1 25.78 124 SER A C 1
ATOM 949 O O . SER A 1 124 ? -15.758 -18.266 -10.453 1 25.78 124 SER A O 1
ATOM 951 N N . VAL A 1 125 ? -13.969 -19.016 -9.836 1 24 125 VAL A N 1
ATOM 952 C CA . VAL A 1 125 ? -13.492 -18.75 -11.188 1 24 125 VAL A CA 1
ATOM 953 C C . VAL A 1 125 ? -13.508 -20.031 -12.008 1 24 125 VAL A C 1
ATOM 955 O O . VAL A 1 125 ? -13.242 -21.125 -11.484 1 24 125 VAL A O 1
ATOM 958 N N . ASN B 1 1 ? 6.809 6.652 -24.875 1 28.64 1 ASN B N 1
ATOM 959 C CA . ASN B 1 1 ? 5.941 5.621 -24.312 1 28.64 1 ASN B CA 1
ATOM 960 C C . ASN B 1 1 ? 6.293 5.332 -22.859 1 28.64 1 ASN B C 1
ATOM 962 O O . ASN B 1 1 ? 5.406 5.27 -22 1 28.64 1 ASN B O 1
ATOM 966 N N . ALA B 1 2 ? 7.625 5.055 -22.516 1 42.72 2 ALA B N 1
ATOM 967 C CA . ALA B 1 2 ? 8.242 4.922 -21.203 1 42.72 2 ALA B CA 1
ATOM 968 C C . ALA B 1 2 ? 8.047 6.188 -20.375 1 42.72 2 ALA B C 1
ATOM 970 O O . ALA B 1 2 ? 7.785 6.113 -19.172 1 42.72 2 ALA B O 1
ATOM 971 N N . HIS B 1 3 ? 8.18 7.234 -20.984 1 42.19 3 HIS B N 1
ATOM 972 C CA . HIS B 1 3 ? 8.078 8.531 -20.328 1 42.19 3 HIS B CA 1
ATOM 973 C C . HIS B 1 3 ? 6.676 8.758 -19.781 1 42.19 3 HIS B C 1
ATOM 975 O O . HIS B 1 3 ? 6.512 9.352 -18.703 1 42.19 3 HIS B O 1
ATOM 981 N N . THR B 1 4 ? 5.688 8.469 -20.5 1 44.03 4 THR B N 1
ATOM 982 C CA . THR B 1 4 ? 4.293 8.586 -20.094 1 44.03 4 THR B CA 1
ATOM 983 C C . THR B 1 4 ? 3.99 7.664 -18.906 1 44.03 4 THR B C 1
ATOM 985 O O . THR B 1 4 ? 3.242 8.031 -18 1 44.03 4 THR B O 1
ATOM 988 N N . ASN B 1 5 ? 4.648 6.48 -18.906 1 48 5 ASN B N 1
ATOM 989 C CA . ASN B 1 5 ? 4.445 5.484 -17.859 1 48 5 ASN B CA 1
ATOM 990 C C . ASN B 1 5 ? 4.965 5.977 -16.5 1 48 5 ASN B C 1
ATOM 992 O O . ASN B 1 5 ? 4.344 5.734 -15.469 1 48 5 ASN B O 1
ATOM 996 N N . LYS B 1 6 ? 6.125 6.664 -16.578 1 52.03 6 LYS B N 1
ATOM 997 C CA . LYS B 1 6 ? 6.77 7.184 -15.375 1 52.03 6 LYS B CA 1
ATOM 998 C C . LYS B 1 6 ? 5.945 8.305 -14.75 1 52.03 6 LYS B C 1
ATOM 1000 O O . LYS B 1 6 ? 5.793 8.367 -13.531 1 52.03 6 LYS B O 1
ATOM 1005 N N . VAL B 1 7 ? 5.418 9.211 -15.602 1 50.09 7 VAL B N 1
ATOM 1006 C CA . VAL B 1 7 ? 4.594 10.312 -15.125 1 50.09 7 VAL B CA 1
ATOM 1007 C C . VAL B 1 7 ? 3.33 9.758 -14.461 1 50.09 7 VAL B C 1
ATOM 1009 O O . VAL B 1 7 ? 2.918 10.242 -13.398 1 50.09 7 VAL B O 1
ATOM 1012 N N . ASN B 1 8 ? 2.82 8.734 -15.008 1 64.5 8 ASN B N 1
ATOM 1013 C CA . ASN B 1 8 ? 1.613 8.102 -14.484 1 64.5 8 ASN B CA 1
ATOM 1014 C C . ASN B 1 8 ? 1.88 7.406 -13.156 1 64.5 8 ASN B C 1
ATOM 1016 O O . ASN B 1 8 ? 1.062 7.48 -12.234 1 64.5 8 ASN B O 1
ATOM 1020 N N . GLU B 1 9 ? 3.176 7.039 -13.055 1 69.94 9 GLU B N 1
ATOM 1021 C CA . GLU B 1 9 ? 3.547 6.348 -11.82 1 69.94 9 GLU B CA 1
ATOM 1022 C C . GLU B 1 9 ? 3.602 7.312 -10.641 1 69.94 9 GLU B C 1
ATOM 1024 O O . GLU B 1 9 ? 3.139 6.992 -9.547 1 69.94 9 GLU B O 1
ATOM 1029 N N . LYS B 1 10 ? 4.059 8.539 -10.969 1 75.62 10 LYS B N 1
ATOM 1030 C CA . LYS B 1 10 ? 4.211 9.5 -9.883 1 75.62 10 LYS B CA 1
ATOM 1031 C C . LYS B 1 10 ? 2.865 10.086 -9.477 1 75.62 10 LYS B C 1
ATOM 1033 O O . LYS B 1 10 ? 2.654 10.422 -8.305 1 75.62 10 LYS B O 1
ATOM 1038 N N . ILE B 1 11 ? 2.016 10.109 -10.391 1 78.88 11 ILE B N 1
ATOM 1039 C CA . ILE B 1 11 ? 0.66 10.555 -10.102 1 78.88 11 ILE B CA 1
ATOM 1040 C C . ILE B 1 11 ? -0.058 9.523 -9.242 1 78.88 11 ILE B C 1
ATOM 1042 O O . ILE B 1 11 ? -0.755 9.867 -8.289 1 78.88 11 ILE B O 1
ATOM 1046 N N . ASP B 1 12 ? 0.216 8.375 -9.484 1 84.94 12 ASP B N 1
ATOM 1047 C CA . ASP B 1 12 ? -0.381 7.277 -8.719 1 84.94 12 ASP B CA 1
ATOM 1048 C C . ASP B 1 12 ? 0.134 7.266 -7.285 1 84.94 12 ASP B C 1
ATOM 1050 O O . ASP B 1 12 ? -0.636 7.055 -6.344 1 84.94 12 ASP B O 1
ATOM 1054 N N . VAL B 1 13 ? 1.42 7.605 -7.207 1 92 13 VAL B N 1
ATOM 1055 C CA . VAL B 1 13 ? 2.027 7.617 -5.879 1 92 13 VAL B CA 1
ATOM 1056 C C . VAL B 1 13 ? 1.429 8.75 -5.047 1 92 13 VAL B C 1
ATOM 1058 O O . VAL B 1 13 ? 1.148 8.57 -3.859 1 92 13 VAL B O 1
ATOM 1061 N N . TYR B 1 14 ? 1.228 9.898 -5.664 1 92.31 14 TYR B N 1
ATOM 1062 C CA . TYR B 1 14 ? 0.601 11.023 -4.973 1 92.31 14 TYR B CA 1
ATOM 1063 C C . TYR B 1 14 ? -0.783 10.641 -4.461 1 92.31 14 TYR B C 1
ATOM 1065 O O . TYR B 1 14 ? -1.105 10.875 -3.293 1 92.31 14 TYR B O 1
ATOM 1073 N N . SER B 1 15 ? -1.569 10.062 -5.336 1 89.56 15 SER B N 1
ATOM 1074 C CA . SER B 1 15 ? -2.922 9.648 -4.973 1 89.56 15 SER B CA 1
ATOM 1075 C C . SER B 1 15 ? -2.906 8.656 -3.818 1 89.56 15 SER B C 1
ATOM 1077 O O . SER B 1 15 ? -3.75 8.727 -2.922 1 89.56 15 SER B O 1
ATOM 1079 N N . PHE B 1 16 ? -1.937 7.832 -3.824 1 90.75 16 PHE B N 1
ATOM 1080 C CA . PHE B 1 16 ? -1.775 6.863 -2.746 1 90.75 16 PHE B CA 1
ATOM 1081 C C . PHE B 1 16 ? -1.435 7.562 -1.437 1 90.75 16 PHE B C 1
ATOM 1083 O O . PHE B 1 16 ? -1.989 7.23 -0.386 1 90.75 16 PHE B O 1
ATOM 1090 N N . GLY B 1 17 ? -0.571 8.484 -1.547 1 94.62 17 GLY B N 1
ATOM 1091 C CA . GLY B 1 17 ? -0.199 9.258 -0.375 1 94.62 17 GLY B CA 1
ATOM 1092 C C . GLY B 1 17 ? -1.372 9.984 0.259 1 94.62 17 GLY B C 1
ATOM 1093 O O . GLY B 1 17 ? -1.509 10 1.483 1 94.62 17 GLY B O 1
ATOM 1094 N N . VAL B 1 18 ? -2.182 10.516 -0.582 1 95.75 18 VAL B N 1
ATOM 1095 C CA . VAL B 1 18 ? -3.359 11.219 -0.086 1 95.75 18 VAL B CA 1
ATOM 1096 C C . VAL B 1 18 ? -4.246 10.258 0.701 1 95.75 18 VAL B C 1
ATOM 1098 O O . VAL B 1 18 ? -4.758 10.602 1.767 1 95.75 18 VAL B O 1
ATOM 1101 N N . ILE B 1 19 ? -4.414 9.07 0.233 1 94.31 19 ILE B N 1
ATOM 1102 C CA . ILE B 1 19 ? -5.199 8.055 0.924 1 94.31 19 ILE B CA 1
ATOM 1103 C C . ILE B 1 19 ? -4.574 7.758 2.285 1 94.31 19 ILE B C 1
ATOM 1105 O O . ILE B 1 19 ? -5.281 7.672 3.293 1 94.31 19 ILE B O 1
ATOM 1109 N N . LEU B 1 20 ? -3.271 7.59 2.344 1 94 20 LEU B N 1
ATOM 1110 C CA . LEU B 1 20 ? -2.586 7.34 3.607 1 94 20 LEU B CA 1
ATOM 1111 C C . LEU B 1 20 ? -2.832 8.477 4.594 1 94 20 LEU B C 1
ATOM 1113 O O . LEU B 1 20 ? -3.082 8.234 5.777 1 94 20 LEU B O 1
ATOM 1117 N N . LEU B 1 21 ? -2.721 9.711 4.074 1 96.12 21 LEU B N 1
ATOM 1118 C CA . LEU B 1 21 ? -2.959 10.867 4.93 1 96.12 21 LEU B CA 1
ATOM 1119 C C . LEU B 1 21 ? -4.395 10.883 5.441 1 96.12 21 LEU B C 1
ATOM 1121 O O . LEU B 1 21 ? -4.641 11.172 6.613 1 96.12 21 LEU B O 1
ATOM 1125 N N . GLU B 1 22 ? -5.336 10.516 4.617 1 95.75 22 GLU B N 1
ATOM 1126 C CA . GLU B 1 22 ? -6.727 10.422 5.043 1 95.75 22 GLU B CA 1
ATOM 1127 C C . GLU B 1 22 ? -6.895 9.391 6.16 1 95.75 22 GLU B C 1
ATOM 1129 O O . GLU B 1 22 ? -7.539 9.664 7.176 1 95.75 22 GLU B O 1
ATOM 1134 N N . LEU B 1 23 ? -6.332 8.312 6.004 1 92.06 23 LEU B N 1
ATOM 1135 C CA . LEU B 1 23 ? -6.516 7.203 6.941 1 92.06 23 LEU B CA 1
ATOM 1136 C C . LEU B 1 23 ? -5.855 7.512 8.281 1 92.06 23 LEU B C 1
ATOM 1138 O O . LEU B 1 23 ? -6.355 7.102 9.328 1 92.06 23 LEU B O 1
ATOM 1142 N N . THR B 1 24 ? -4.738 8.195 8.266 1 93.06 24 THR B N 1
ATOM 1143 C CA . THR B 1 24 ? -4.008 8.438 9.508 1 93.06 24 THR B CA 1
ATOM 1144 C C . THR B 1 24 ? -4.562 9.656 10.234 1 93.06 24 THR B C 1
ATOM 1146 O O . THR B 1 24 ? -4.508 9.734 11.469 1 93.06 24 THR B O 1
ATOM 1149 N N . THR B 1 25 ? -5.082 10.648 9.516 1 95.12 25 THR B N 1
ATOM 1150 C CA . THR B 1 25 ? -5.512 11.891 10.133 1 95.12 25 THR B CA 1
ATOM 1151 C C . THR B 1 25 ? -7.02 11.891 10.375 1 95.12 25 THR B C 1
ATOM 1153 O O . THR B 1 25 ? -7.527 12.68 11.172 1 95.12 25 THR B O 1
ATOM 1156 N N . GLY B 1 26 ? -7.734 11.117 9.562 1 93.38 26 GLY B N 1
ATOM 1157 C CA . GLY B 1 26 ? -9.188 11.125 9.617 1 93.38 26 GLY B CA 1
ATOM 1158 C C . GLY B 1 26 ? -9.812 12.25 8.812 1 93.38 26 GLY B C 1
ATOM 1159 O O . GLY B 1 26 ? -11.039 12.406 8.805 1 93.38 26 GLY B O 1
ATOM 1160 N N . LYS B 1 27 ? -9.023 13.008 8.18 1 94.19 27 LYS B N 1
ATOM 1161 C CA . LYS B 1 27 ? -9.508 14.117 7.371 1 94.19 27 LYS B CA 1
ATOM 1162 C C . LYS B 1 27 ? -9.758 13.68 5.93 1 94.19 27 LYS B C 1
ATOM 1164 O O . LYS B 1 27 ? -9.109 12.758 5.438 1 94.19 27 LYS B O 1
ATOM 1169 N N . GLU B 1 28 ? -10.656 14.422 5.266 1 93.25 28 GLU B N 1
ATOM 1170 C CA . GLU B 1 28 ? -10.914 14.156 3.852 1 93.25 28 GLU B CA 1
ATOM 1171 C C . GLU B 1 28 ? -9.867 14.828 2.967 1 93.25 28 GLU B C 1
ATOM 1173 O O . GLU B 1 28 ? -9.336 15.883 3.316 1 93.25 28 GLU B O 1
ATOM 1178 N N . ALA B 1 29 ? -9.68 14.297 1.799 1 91.38 29 ALA B N 1
ATOM 1179 C CA . ALA B 1 29 ? -8.648 14.75 0.865 1 91.38 29 ALA B CA 1
ATOM 1180 C C . ALA B 1 29 ? -8.781 16.25 0.586 1 91.38 29 ALA B C 1
ATOM 1182 O O . ALA B 1 29 ? -7.781 16.953 0.5 1 91.38 29 ALA B O 1
ATOM 1183 N N . ASN B 1 30 ? -9.992 16.625 0.472 1 89.25 30 ASN B N 1
ATOM 1184 C CA . ASN B 1 30 ? -10.234 18.016 0.085 1 89.25 30 ASN B CA 1
ATOM 1185 C C . ASN B 1 30 ? -10.43 18.906 1.304 1 89.25 30 ASN B C 1
ATOM 1187 O O . ASN B 1 30 ? -10.773 20.078 1.165 1 89.25 30 ASN B O 1
ATOM 1191 N N . ASN B 1 31 ? -10.195 18.359 2.412 1 85.19 31 ASN B N 1
ATOM 1192 C CA . ASN B 1 31 ? -10.469 19.125 3.623 1 85.19 31 ASN B CA 1
ATOM 1193 C C . ASN B 1 31 ? -9.289 19.094 4.582 1 85.19 31 ASN B C 1
ATOM 1195 O O . ASN B 1 31 ? -9.367 18.516 5.668 1 85.19 31 ASN B O 1
ATOM 1199 N N . GLY B 1 32 ? -8.195 19.828 4.215 1 81.75 32 GLY B N 1
ATOM 1200 C CA . GLY B 1 32 ? -7.105 20.062 5.148 1 81.75 32 GLY B CA 1
ATOM 1201 C C . GLY B 1 32 ? -7.402 21.156 6.156 1 81.75 32 GLY B C 1
ATOM 1202 O O . GLY B 1 32 ? -7.547 20.891 7.352 1 81.75 32 GLY B O 1
ATOM 1203 N N . SER B 1 33 ? -7.578 22.328 5.668 1 79.81 33 SER B N 1
ATOM 1204 C CA . SER B 1 33 ? -8.094 23.516 6.324 1 79.81 33 SER B CA 1
ATOM 1205 C C . SER B 1 33 ? -9.055 24.281 5.414 1 79.81 33 SER B C 1
ATOM 1207 O O . SER B 1 33 ? -9.445 23.781 4.359 1 79.81 33 SER B O 1
ATOM 1209 N N . GLU B 1 34 ? -9.531 25.359 5.797 1 76.62 34 GLU B N 1
ATOM 1210 C CA . GLU B 1 34 ? -10.484 26.172 5.039 1 76.62 34 GLU B CA 1
ATOM 1211 C C . GLU B 1 34 ? -9.969 26.469 3.635 1 76.62 34 GLU B C 1
ATOM 1213 O O . GLU B 1 34 ? -10.742 26.516 2.68 1 76.62 34 GLU B O 1
ATOM 1218 N N . HIS B 1 35 ? -8.734 26.422 3.496 1 77.12 35 HIS B N 1
ATOM 1219 C CA . HIS B 1 35 ? -8.242 26.875 2.203 1 77.12 35 HIS B CA 1
ATOM 1220 C C . HIS B 1 35 ? -7.129 25.969 1.687 1 77.12 35 HIS B C 1
ATOM 1222 O O . HIS B 1 35 ? -6.301 26.406 0.878 1 77.12 35 HIS B O 1
ATOM 1228 N N . SER B 1 36 ? -7.113 24.766 2.279 1 86.88 36 SER B N 1
ATOM 1229 C CA . SER B 1 36 ? -6.004 23.938 1.828 1 86.88 36 SER B CA 1
ATOM 1230 C C . SER B 1 36 ? -6.43 22.484 1.675 1 86.88 36 SER B C 1
ATOM 1232 O O . SER B 1 36 ? -7.355 22.031 2.35 1 86.88 36 SER B O 1
ATOM 1234 N N . SER B 1 37 ? -5.703 21.828 0.723 1 94.25 37 SER B N 1
ATOM 1235 C CA . SER B 1 37 ? -5.875 20.391 0.609 1 94.25 37 SER B CA 1
ATOM 1236 C C . SER B 1 37 ? -5.297 19.656 1.82 1 94.25 37 SER B C 1
ATOM 1238 O O . SER B 1 37 ? -4.504 20.234 2.572 1 94.25 37 SER B O 1
ATOM 1240 N N . LEU B 1 38 ? -5.715 18.484 1.945 1 97 38 LEU B N 1
ATOM 1241 C CA . LEU B 1 38 ? -5.191 17.656 3.035 1 97 38 LEU B CA 1
ATOM 1242 C C . LEU B 1 38 ? -3.676 17.516 2.928 1 97 38 LEU B C 1
ATOM 1244 O O . LEU B 1 38 ? -2.967 17.625 3.932 1 97 38 LEU B O 1
ATOM 1248 N N . ALA B 1 39 ? -3.176 17.266 1.761 1 96.75 39 ALA B N 1
ATOM 1249 C CA . ALA B 1 39 ? -1.736 17.125 1.566 1 96.75 39 ALA B CA 1
ATOM 1250 C C . ALA B 1 39 ? -0.995 18.391 1.99 1 96.75 39 ALA B C 1
ATOM 1252 O O . ALA B 1 39 ? 0.001 18.312 2.715 1 96.75 39 ALA B O 1
ATOM 1253 N N . GLU B 1 40 ? -1.503 19.484 1.641 1 96.31 40 GLU B N 1
ATOM 1254 C CA . GLU B 1 40 ? -0.89 20.75 2.004 1 96.31 40 GLU B CA 1
ATOM 1255 C C . GLU B 1 40 ? -0.932 20.969 3.514 1 96.31 40 GLU B C 1
ATOM 1257 O O . GLU B 1 40 ? 0.067 21.375 4.113 1 96.31 40 GLU B O 1
ATOM 1262 N N . TRP B 1 41 ? -2.092 20.734 4.023 1 96.19 41 TRP B N 1
ATOM 1263 C CA . TRP B 1 41 ? -2.26 20.859 5.465 1 96.19 41 TRP B CA 1
ATOM 1264 C C . TRP B 1 41 ? -1.266 19.969 6.207 1 96.19 41 TRP B C 1
ATOM 1266 O O . TRP B 1 41 ? -0.628 20.406 7.168 1 96.19 41 TRP B O 1
ATOM 1276 N N . ALA B 1 42 ? -1.129 18.766 5.789 1 96.31 42 ALA B N 1
ATOM 1277 C CA . ALA B 1 42 ? -0.24 17.797 6.434 1 96.31 42 ALA B CA 1
ATOM 1278 C C . ALA B 1 42 ? 1.213 18.266 6.367 1 96.31 42 ALA B C 1
ATOM 1280 O O . ALA B 1 42 ? 1.945 18.188 7.355 1 96.31 42 ALA B O 1
ATOM 1281 N N . TRP B 1 43 ? 1.621 18.703 5.227 1 94.94 43 TRP B N 1
ATOM 1282 C CA . TRP B 1 43 ? 2.984 19.203 5.062 1 94.94 43 TRP B CA 1
ATOM 1283 C C . TRP B 1 43 ? 3.229 20.422 5.941 1 94.94 43 TRP B C 1
ATOM 1285 O O . TRP B 1 43 ? 4.281 20.531 6.574 1 94.94 43 TRP B O 1
ATOM 1295 N N . GLN B 1 44 ? 2.254 21.328 5.988 1 94.12 44 GLN B N 1
ATOM 1296 C CA . GLN B 1 44 ? 2.379 22.5 6.844 1 94.12 44 GLN B CA 1
ATOM 1297 C C . GLN B 1 44 ? 2.523 22.109 8.305 1 94.12 44 GLN B C 1
ATOM 1299 O O . GLN B 1 44 ? 3.322 22.688 9.039 1 94.12 44 GLN B O 1
ATOM 1304 N N . HIS B 1 45 ? 1.76 21.172 8.688 1 93.69 45 HIS B N 1
ATOM 1305 C CA . HIS B 1 45 ? 1.847 20.672 10.062 1 93.69 45 HIS B CA 1
ATOM 1306 C C . HIS B 1 45 ? 3.23 20.109 10.352 1 93.69 45 HIS B C 1
ATOM 1308 O O . HIS B 1 45 ? 3.84 20.438 11.375 1 93.69 45 HIS B O 1
ATOM 1314 N N . ALA B 1 46 ? 3.691 19.281 9.484 1 91.81 46 ALA B N 1
ATOM 1315 C CA . ALA B 1 46 ? 4.973 18.594 9.672 1 91.81 46 ALA B CA 1
ATOM 1316 C C . ALA B 1 46 ? 6.129 19.594 9.648 1 91.81 46 ALA B C 1
ATOM 1318 O O . ALA B 1 46 ? 7.074 19.484 10.43 1 91.81 46 ALA B O 1
ATOM 1319 N N . LEU B 1 47 ? 6.004 20.578 8.773 1 91.81 47 LEU B N 1
ATOM 1320 C CA . LEU B 1 47 ? 7.074 21.547 8.609 1 91.81 47 LEU B CA 1
ATOM 1321 C C . LEU B 1 47 ? 7.02 22.609 9.703 1 91.81 47 LEU B C 1
ATOM 1323 O O . LEU B 1 47 ? 8.039 23.234 10.023 1 91.81 47 LEU B O 1
ATOM 1327 N N . GLY B 1 48 ? 5.848 22.797 10.258 1 91.5 48 GLY B N 1
ATOM 1328 C CA . GLY B 1 48 ? 5.645 23.844 11.25 1 91.5 48 GLY B CA 1
ATOM 1329 C C . GLY B 1 48 ? 6.203 23.484 12.617 1 91.5 48 GLY B C 1
ATOM 1330 O O . GLY B 1 48 ? 6.18 24.297 13.539 1 91.5 48 GLY B O 1
ATOM 1331 N N . GLY B 1 49 ? 6.699 22.203 12.828 1 89.25 49 GLY B N 1
ATOM 1332 C CA . GLY B 1 49 ? 7.375 21.828 14.062 1 89.25 49 GLY B CA 1
ATOM 1333 C C . GLY B 1 49 ? 6.449 21.188 15.078 1 89.25 49 GLY B C 1
ATOM 1334 O O . GLY B 1 49 ? 6.898 20.734 16.141 1 89.25 49 GLY B O 1
ATOM 1335 N N . ALA B 1 50 ? 5.172 21.266 14.898 1 91.12 50 ALA B N 1
ATOM 1336 C CA . ALA B 1 50 ? 4.254 20.578 15.797 1 91.12 50 ALA B CA 1
ATOM 1337 C C . ALA B 1 50 ? 4.531 19.078 15.812 1 91.12 50 ALA B C 1
ATOM 1339 O O . ALA B 1 50 ? 4.945 18.5 14.805 1 91.12 50 ALA B O 1
ATOM 1340 N N . PRO B 1 51 ? 4.293 18.438 16.922 1 92.94 51 PRO B N 1
ATOM 1341 C CA . PRO B 1 51 ? 4.445 16.984 16.953 1 92.94 51 PRO B CA 1
ATOM 1342 C C . PRO B 1 51 ? 3.547 16.266 15.945 1 92.94 51 PRO B C 1
ATOM 1344 O O . PRO B 1 51 ? 2.375 16.625 15.797 1 92.94 51 PRO B O 1
ATOM 1347 N N . ILE B 1 52 ? 4.074 15.312 15.273 1 91.88 52 ILE B N 1
ATOM 1348 C CA . ILE B 1 52 ? 3.354 14.578 14.234 1 91.88 52 ILE B CA 1
ATOM 1349 C C . ILE B 1 52 ? 2.094 13.953 14.828 1 91.88 52 ILE B C 1
ATOM 1351 O O . ILE B 1 52 ? 1.055 13.883 14.172 1 91.88 52 ILE B O 1
ATOM 1355 N N . VAL B 1 53 ? 2.168 13.516 16.047 1 92.25 53 VAL B N 1
ATOM 1356 C CA . VAL B 1 53 ? 1.069 12.82 16.719 1 92.25 53 VAL B CA 1
ATOM 1357 C C . VAL B 1 53 ? -0.156 13.727 16.781 1 92.25 53 VAL B C 1
ATOM 1359 O O . VAL B 1 53 ? -1.291 13.25 16.812 1 92.25 53 VAL B O 1
ATOM 1362 N N . ASP B 1 54 ? 0.068 15.039 16.734 1 94.06 54 ASP B N 1
ATOM 1363 C CA . ASP B 1 54 ? -1.041 15.984 16.797 1 94.06 54 ASP B CA 1
ATOM 1364 C C . ASP B 1 54 ? -1.851 15.977 15.5 1 94.06 54 ASP B C 1
ATOM 1366 O O . ASP B 1 54 ? -2.977 16.469 15.461 1 94.06 54 ASP B O 1
ATOM 1370 N N . ALA B 1 55 ? -1.221 15.477 14.477 1 94.06 55 ALA B N 1
ATOM 1371 C CA . ALA B 1 55 ? -1.896 15.43 13.18 1 94.06 55 ALA B CA 1
ATOM 1372 C C . ALA B 1 55 ? -2.758 14.172 13.055 1 94.06 55 ALA B C 1
ATOM 1374 O O . ALA B 1 55 ? -3.633 14.102 12.188 1 94.06 55 ALA B O 1
ATOM 1375 N N . LEU B 1 56 ? -2.531 13.188 13.883 1 94.25 56 LEU B N 1
ATOM 1376 C CA . LEU B 1 56 ? -3.168 11.883 13.742 1 94.25 56 LEU B CA 1
ATOM 1377 C C . LEU B 1 56 ? -4.574 11.898 14.336 1 94.25 56 LEU B C 1
ATOM 1379 O O . LEU B 1 56 ? -4.855 12.664 15.266 1 94.25 56 LEU B O 1
ATOM 1383 N N . ASP B 1 57 ? -5.383 11.031 13.773 1 92.56 57 ASP B N 1
ATOM 1384 C CA . ASP B 1 57 ? -6.715 10.797 14.328 1 92.56 57 ASP B CA 1
ATOM 1385 C C . ASP B 1 57 ? -6.625 10.312 15.773 1 92.56 57 ASP B C 1
ATOM 1387 O O . ASP B 1 57 ? -5.793 9.461 16.109 1 92.56 57 ASP B O 1
ATOM 1391 N N . SER B 1 58 ? -7.422 10.82 16.609 1 87.19 58 SER B N 1
ATOM 1392 C CA . SER B 1 58 ? -7.418 10.508 18.031 1 87.19 58 SER B CA 1
ATOM 1393 C C . SER B 1 58 ? -7.656 9.016 18.266 1 87.19 58 SER B C 1
ATOM 1395 O 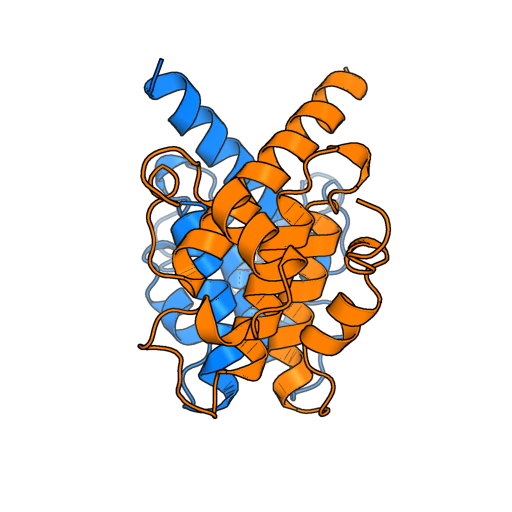O . SER B 1 58 ? -7.281 8.484 19.312 1 87.19 58 SER B O 1
ATOM 1397 N N . GLU B 1 59 ? -8.32 8.359 17.328 1 80.31 59 GLU B N 1
ATOM 1398 C CA . GLU B 1 59 ? -8.594 6.926 17.453 1 80.31 59 GLU B CA 1
ATOM 1399 C C . GLU B 1 59 ? -7.297 6.117 17.469 1 80.31 59 GLU B C 1
ATOM 1401 O O . GLU B 1 59 ? -7.266 4.988 17.953 1 80.31 59 GLU B O 1
ATOM 1406 N N . PHE B 1 60 ? -6.273 6.75 16.984 1 74.44 60 PHE B N 1
ATOM 1407 C CA . PHE B 1 60 ? -5.02 6.02 16.844 1 74.44 60 PHE B CA 1
ATOM 1408 C C . PHE B 1 60 ? -4.043 6.402 17.938 1 74.44 60 PHE B C 1
ATOM 1410 O O . PHE B 1 60 ? -2.861 6.047 17.891 1 74.44 60 PHE B O 1
ATOM 1417 N N . ILE B 1 61 ? -4.496 6.992 18.891 1 71.88 61 ILE B N 1
ATOM 1418 C CA . ILE B 1 61 ? -3.594 7.441 19.953 1 71.88 61 ILE B CA 1
ATOM 1419 C C . ILE B 1 61 ? -3.4 6.324 20.969 1 71.88 61 ILE B C 1
ATOM 1421 O O . ILE B 1 61 ? -2.881 6.555 22.062 1 71.88 61 ILE B O 1
ATOM 1425 N N . ASP B 1 62 ? -3.652 5.227 20.594 1 76 62 ASP B N 1
ATOM 1426 C CA . ASP B 1 62 ? -3.234 4.055 21.359 1 76 62 ASP B CA 1
ATOM 1427 C C . ASP B 1 62 ? -1.742 3.787 21.188 1 76 62 ASP B C 1
ATOM 1429 O O . ASP B 1 62 ? -1.256 3.67 20.062 1 76 62 ASP B O 1
ATOM 1433 N N . PRO B 1 63 ? -1.023 3.781 22.266 1 75.31 63 PRO B N 1
ATOM 1434 C CA . PRO B 1 63 ? 0.431 3.611 22.219 1 75.31 63 PRO B CA 1
ATOM 1435 C C . PRO B 1 63 ? 0.863 2.398 21.406 1 75.31 63 PRO B C 1
ATOM 1437 O O . PRO B 1 63 ? 1.942 2.404 20.797 1 75.31 63 PRO B O 1
ATOM 1440 N N . LEU B 1 64 ? -0.04 1.494 21.344 1 73.75 64 LEU B N 1
ATOM 1441 C CA . LEU B 1 64 ? 0.315 0.258 20.656 1 73.75 64 LEU B CA 1
ATOM 1442 C C . LEU B 1 64 ? 0.499 0.501 19.156 1 73.75 64 LEU B C 1
ATOM 1444 O O . LEU B 1 64 ? 1.332 -0.145 18.516 1 73.75 64 LEU B O 1
ATOM 1448 N N . TYR B 1 65 ? -0.197 1.555 18.672 1 76.06 65 TYR B N 1
ATOM 1449 C CA . TYR B 1 65 ? -0.179 1.727 17.219 1 76.06 65 TYR B CA 1
ATOM 1450 C C . TYR B 1 65 ? 0.46 3.057 16.844 1 76.06 65 TYR B C 1
ATOM 1452 O O . TYR B 1 65 ? 0.626 3.354 15.656 1 76.06 65 TYR B O 1
ATOM 1460 N N . LEU B 1 66 ? 0.788 3.756 17.797 1 84.19 66 LEU B N 1
ATOM 1461 C CA . LEU B 1 66 ? 1.183 5.141 17.547 1 84.19 66 LEU B CA 1
ATOM 1462 C C . LEU B 1 66 ? 2.393 5.203 16.625 1 84.19 66 LEU B C 1
ATOM 1464 O O . LEU B 1 66 ? 2.396 5.957 15.648 1 84.19 66 LEU B O 1
ATOM 1468 N N . ASN B 1 67 ? 3.398 4.41 16.891 1 82.81 67 ASN B N 1
ATOM 1469 C CA . ASN B 1 67 ? 4.613 4.434 16.078 1 82.81 67 ASN B CA 1
ATOM 1470 C C . ASN B 1 67 ? 4.328 4.047 14.633 1 82.81 67 ASN B C 1
ATOM 1472 O O . ASN B 1 67 ? 4.852 4.664 13.703 1 82.81 67 ASN B O 1
ATOM 1476 N N . ASP B 1 68 ? 3.479 3.084 14.469 1 82.56 68 ASP B N 1
ATOM 1477 C CA . ASP B 1 68 ? 3.127 2.646 13.125 1 82.56 68 ASP B CA 1
ATOM 1478 C C . ASP B 1 68 ? 2.375 3.74 12.367 1 82.56 68 ASP B C 1
ATOM 1480 O O . ASP B 1 68 ? 2.658 4.004 11.195 1 82.56 68 ASP B O 1
ATOM 1484 N N . MET B 1 69 ? 1.491 4.363 13.109 1 87.69 69 MET B N 1
ATOM 1485 C CA . MET B 1 69 ? 0.681 5.391 12.461 1 87.69 69 MET B CA 1
ATOM 1486 C C . MET B 1 69 ? 1.525 6.609 12.109 1 87.69 69 MET B C 1
ATOM 1488 O O . MET B 1 69 ? 1.31 7.246 11.078 1 87.69 69 MET B O 1
ATOM 1492 N N . VAL B 1 70 ? 2.455 6.906 12.961 1 89.5 70 VAL B N 1
ATOM 1493 C CA . VAL B 1 70 ? 3.389 7.988 12.664 1 89.5 70 VAL B CA 1
ATOM 1494 C C . VAL B 1 70 ? 4.184 7.66 11.406 1 89.5 70 VAL B C 1
ATOM 1496 O O . VAL B 1 70 ? 4.332 8.5 10.523 1 89.5 70 VAL B O 1
ATOM 1499 N N . SER B 1 71 ? 4.645 6.48 11.273 1 87.56 71 SER B N 1
ATOM 1500 C CA . SER B 1 71 ? 5.41 6.047 10.109 1 87.56 71 SER B CA 1
ATOM 1501 C C . SER B 1 71 ? 4.574 6.121 8.836 1 87.56 71 SER B C 1
ATOM 1503 O O . SER B 1 71 ? 5.062 6.551 7.793 1 87.56 71 SER B O 1
ATOM 1505 N N . VAL B 1 72 ? 3.344 5.695 8.977 1 90.19 72 VAL B N 1
ATOM 1506 C CA . VAL B 1 72 ? 2.457 5.727 7.82 1 90.19 72 VAL B CA 1
ATOM 1507 C C . VAL B 1 72 ? 2.172 7.172 7.422 1 90.19 72 VAL B C 1
ATOM 1509 O O . VAL B 1 72 ? 2.119 7.5 6.234 1 90.19 72 VAL B O 1
ATOM 1512 N N . PHE B 1 73 ? 1.955 8.016 8.398 1 92.5 73 PHE B N 1
ATOM 1513 C CA . PHE B 1 73 ? 1.75 9.438 8.125 1 92.5 73 PHE B CA 1
ATOM 1514 C C . PHE B 1 73 ? 2.943 10.023 7.383 1 92.5 73 PHE B C 1
ATOM 1516 O O . PHE B 1 73 ? 2.775 10.719 6.379 1 92.5 73 PHE B O 1
ATOM 1523 N N . LYS B 1 74 ? 4.129 9.664 7.836 1 92.81 74 LYS B N 1
ATOM 1524 C CA . LYS B 1 74 ? 5.352 10.148 7.199 1 92.81 74 LYS B CA 1
ATOM 1525 C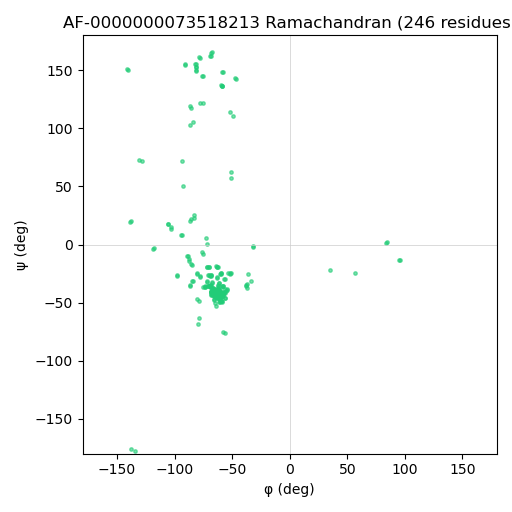 C . LYS B 1 74 ? 5.473 9.617 5.77 1 92.81 74 LYS B C 1
ATOM 1527 O O . LYS B 1 74 ? 5.93 10.328 4.875 1 92.81 74 LYS B O 1
ATOM 1532 N N . LEU B 1 75 ? 5.117 8.461 5.605 1 92.88 75 LEU B N 1
ATOM 1533 C CA . LEU B 1 75 ? 5.102 7.887 4.262 1 92.88 75 LEU B CA 1
ATOM 1534 C C . LEU B 1 75 ? 4.133 8.648 3.359 1 92.88 75 LEU B C 1
ATOM 1536 O O . LEU B 1 75 ? 4.445 8.922 2.199 1 92.88 75 LEU B O 1
ATOM 1540 N N . GLY B 1 76 ? 2.949 8.969 3.9 1 95.62 76 GLY B N 1
ATOM 1541 C CA . GLY B 1 76 ? 2.01 9.797 3.16 1 95.62 76 GLY B CA 1
ATOM 1542 C C . GLY B 1 76 ? 2.596 11.133 2.744 1 95.62 76 GLY B C 1
ATOM 1543 O O . GLY B 1 76 ? 2.4 11.578 1.61 1 95.62 76 GLY B O 1
ATOM 1544 N N . LEU B 1 77 ? 3.324 11.703 3.648 1 95.31 77 LEU B N 1
ATOM 1545 C CA . LEU B 1 77 ? 3.998 12.961 3.336 1 95.31 77 LEU B CA 1
ATOM 1546 C C . LEU B 1 77 ? 5.008 12.766 2.211 1 95.31 77 LEU B C 1
ATOM 1548 O O . LEU B 1 77 ? 5.027 13.539 1.25 1 95.31 77 LEU B O 1
ATOM 1552 N N . TRP B 1 78 ? 5.777 11.758 2.291 1 95.44 78 TRP B N 1
ATOM 1553 C CA . TRP B 1 78 ? 6.785 11.461 1.278 1 95.44 78 TRP B CA 1
ATOM 1554 C C . TRP B 1 78 ? 6.141 11.266 -0.089 1 95.44 78 TRP B C 1
ATOM 1556 O O . TRP B 1 78 ? 6.621 11.797 -1.091 1 95.44 78 TRP B O 1
ATOM 1566 N N . CYS B 1 79 ? 5.094 10.609 -0.115 1 93.94 79 CYS B N 1
ATOM 1567 C CA . CYS B 1 79 ? 4.395 10.297 -1.356 1 93.94 79 CYS B CA 1
ATOM 1568 C C . CYS B 1 79 ? 3.785 11.562 -1.964 1 93.94 79 CYS B C 1
ATOM 1570 O O . CYS B 1 79 ? 3.541 11.617 -3.17 1 93.94 79 CYS B O 1
ATOM 1572 N N . THR B 1 80 ? 3.459 12.555 -1.117 1 96.06 80 THR B N 1
ATOM 1573 C CA . THR B 1 80 ? 2.752 13.734 -1.608 1 96.06 80 THR B CA 1
ATOM 1574 C C . THR B 1 80 ? 3.691 14.93 -1.695 1 96.06 80 THR B C 1
ATOM 1576 O O . THR B 1 80 ? 3.242 16.078 -1.684 1 96.06 80 THR B O 1
ATOM 1579 N N . SER B 1 81 ? 4.934 14.68 -1.686 1 93.94 81 SER B N 1
ATOM 1580 C CA . SER B 1 81 ? 5.887 15.766 -1.886 1 93.94 81 SER B CA 1
ATOM 1581 C C . SER B 1 81 ? 5.488 16.641 -3.074 1 93.94 81 SER B C 1
ATOM 1583 O O . SER B 1 81 ? 5.039 16.125 -4.102 1 93.94 81 SER B O 1
ATOM 1585 N N . LYS B 1 82 ? 5.684 17.828 -2.943 1 92.06 82 LYS B N 1
ATOM 1586 C CA . LYS B 1 82 ? 5.289 18.797 -3.965 1 92.06 82 LYS B CA 1
ATOM 1587 C C . LYS B 1 82 ? 5.984 18.516 -5.293 1 92.06 82 LYS B C 1
ATOM 1589 O O . LYS B 1 82 ? 5.371 18.609 -6.355 1 92.06 82 LYS B O 1
ATOM 1594 N N . LEU B 1 83 ? 7.27 18.219 -5.215 1 91.75 83 LEU B N 1
ATOM 1595 C CA . LEU B 1 83 ? 8.023 17.875 -6.414 1 91.75 83 LEU B CA 1
ATOM 1596 C C . LEU B 1 83 ? 7.895 16.375 -6.707 1 91.75 83 LEU B C 1
ATOM 1598 O O . LEU B 1 83 ? 8.344 15.547 -5.918 1 91.75 83 LEU B O 1
ATOM 1602 N N . PRO B 1 84 ? 7.359 15.984 -7.816 1 92.25 84 PRO B N 1
ATOM 1603 C CA . PRO B 1 84 ? 7.16 14.57 -8.141 1 92.25 84 PRO B CA 1
ATOM 1604 C C . PRO B 1 84 ? 8.461 13.766 -8.109 1 92.25 84 PRO B C 1
ATOM 1606 O O . PRO B 1 84 ? 8.453 12.586 -7.75 1 92.25 84 PRO B O 1
ATOM 1609 N N . THR B 1 85 ? 9.555 14.398 -8.398 1 91.12 85 THR B N 1
ATOM 1610 C CA . THR B 1 85 ? 10.836 13.695 -8.438 1 91.12 85 THR B CA 1
ATOM 1611 C C . THR B 1 85 ? 11.273 13.281 -7.035 1 91.12 85 THR B C 1
ATOM 1613 O O . THR B 1 85 ? 12.125 12.406 -6.879 1 91.12 85 THR B O 1
ATOM 1616 N N . ASN B 1 86 ? 10.742 13.891 -5.969 1 92.38 86 ASN B N 1
ATOM 1617 C CA . ASN B 1 86 ? 11.078 13.578 -4.582 1 92.38 86 ASN B CA 1
ATOM 1618 C C . ASN B 1 86 ? 10.18 12.469 -4.031 1 92.38 86 ASN B C 1
ATOM 1620 O O . ASN B 1 86 ? 10.422 11.961 -2.934 1 92.38 86 ASN B O 1
ATOM 1624 N N . ARG B 1 87 ? 9.148 12.102 -4.746 1 93.56 87 ARG B N 1
ATOM 1625 C CA . ARG B 1 87 ? 8.242 11.055 -4.293 1 93.56 87 ARG B CA 1
ATOM 1626 C C . ARG B 1 87 ? 8.867 9.68 -4.469 1 93.56 87 ARG B C 1
ATOM 1628 O O . ARG B 1 87 ? 9.664 9.461 -5.387 1 93.56 87 ARG B O 1
ATOM 1635 N N . PRO B 1 88 ? 8.609 8.844 -3.621 1 91.38 88 PRO B N 1
ATOM 1636 C CA . PRO B 1 88 ? 9.086 7.477 -3.828 1 91.38 88 PRO B CA 1
ATOM 1637 C C . PRO B 1 88 ? 8.391 6.781 -4.996 1 91.38 88 PRO B C 1
ATOM 1639 O O . PRO B 1 88 ? 7.406 7.301 -5.531 1 91.38 88 PRO B O 1
ATOM 1642 N N . SER B 1 89 ? 8.898 5.695 -5.457 1 90.25 89 SER B N 1
ATOM 1643 C CA . SER B 1 89 ? 8.188 4.816 -6.379 1 90.25 89 SER B CA 1
ATOM 1644 C C . SER B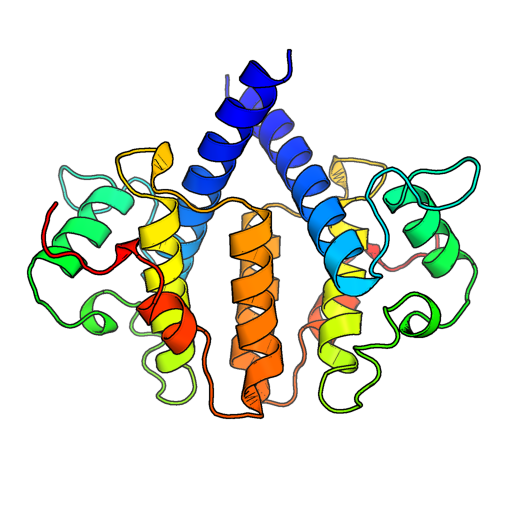 1 89 ? 7.168 3.955 -5.645 1 90.25 89 SER B C 1
ATOM 1646 O O . SER B 1 89 ? 7.281 3.748 -4.434 1 90.25 89 SER B O 1
ATOM 1648 N N . MET B 1 90 ? 6.207 3.406 -6.348 1 91.06 90 MET B N 1
ATOM 1649 C CA . MET B 1 90 ? 5.223 2.525 -5.727 1 91.06 90 MET B CA 1
ATOM 1650 C C . MET B 1 90 ? 5.891 1.291 -5.133 1 91.06 90 MET B C 1
ATOM 1652 O O . MET B 1 90 ? 5.461 0.788 -4.09 1 91.06 90 MET B O 1
ATOM 1656 N N . LYS B 1 91 ? 6.953 0.822 -5.746 1 89.38 91 LYS B N 1
ATOM 1657 C CA . LYS B 1 91 ? 7.703 -0.312 -5.211 1 89.38 91 LYS B CA 1
ATOM 1658 C C . LYS B 1 91 ? 8.336 0.033 -3.863 1 89.38 91 LYS B C 1
ATOM 1660 O O . LYS B 1 91 ? 8.266 -0.756 -2.918 1 89.38 91 LYS B O 1
ATOM 1665 N N . GLU B 1 92 ? 8.953 1.219 -3.789 1 88.56 92 GLU B N 1
ATOM 1666 C CA . GLU B 1 92 ? 9.523 1.68 -2.527 1 88.56 92 GLU B CA 1
ATOM 1667 C C . GLU B 1 92 ? 8.453 1.809 -1.451 1 88.56 92 GLU B C 1
ATOM 1669 O O . GLU B 1 92 ? 8.672 1.441 -0.296 1 88.56 92 GLU B O 1
ATOM 1674 N N . VAL B 1 93 ? 7.32 2.285 -1.789 1 91.19 93 VAL B N 1
ATOM 1675 C CA . VAL B 1 93 ? 6.203 2.428 -0.861 1 91.19 93 VAL B CA 1
ATOM 1676 C C . VAL B 1 93 ? 5.801 1.057 -0.324 1 91.19 93 VAL B C 1
ATOM 1678 O O . VAL B 1 93 ? 5.664 0.873 0.888 1 91.19 93 VAL B O 1
ATOM 1681 N N . CYS B 1 94 ? 5.621 0.07 -1.226 1 88.56 94 CYS B N 1
ATOM 1682 C CA . CYS B 1 94 ? 5.211 -1.273 -0.831 1 88.56 94 CYS B CA 1
ATOM 1683 C C . CYS B 1 94 ? 6.25 -1.911 0.087 1 88.56 94 CYS B C 1
ATOM 1685 O O . CYS B 1 94 ? 5.895 -2.545 1.083 1 88.56 94 CYS B O 1
ATOM 1687 N N . GLN B 1 95 ? 7.457 -1.706 -0.21 1 86.5 95 GLN B N 1
ATOM 1688 C CA . GLN B 1 95 ? 8.523 -2.273 0.603 1 86.5 95 GLN B CA 1
ATOM 1689 C C . GLN B 1 95 ? 8.5 -1.703 2.018 1 86.5 95 GLN B C 1
ATOM 1691 O O . GLN B 1 95 ? 8.703 -2.434 2.99 1 86.5 95 GLN B O 1
ATOM 1696 N N . MET B 1 96 ? 8.258 -0.467 2.115 1 84.25 96 MET B N 1
ATOM 1697 C CA . MET B 1 96 ? 8.195 0.171 3.426 1 84.25 96 MET B CA 1
ATOM 1698 C C . MET B 1 96 ? 6.996 -0.325 4.223 1 84.25 96 MET B C 1
ATOM 1700 O O . MET B 1 96 ? 7.109 -0.608 5.418 1 84.25 96 MET B O 1
ATOM 1704 N N . LEU B 1 97 ? 5.887 -0.467 3.578 1 83.75 97 LEU B N 1
ATOM 1705 C CA . LEU B 1 97 ? 4.672 -0.931 4.246 1 83.75 97 LEU B CA 1
ATOM 1706 C C . LEU B 1 97 ? 4.82 -2.379 4.699 1 83.75 97 LEU B C 1
ATOM 1708 O O . LEU B 1 97 ? 4.336 -2.752 5.77 1 83.75 97 LEU B O 1
ATOM 1712 N N . LEU B 1 98 ? 5.488 -3.201 3.898 1 79.94 98 LEU B N 1
ATOM 1713 C CA . LEU B 1 98 ? 5.691 -4.609 4.227 1 79.94 98 LEU B CA 1
ATOM 1714 C C . LEU B 1 98 ? 6.691 -4.762 5.367 1 79.94 98 LEU B C 1
ATOM 1716 O O . LEU B 1 98 ? 6.555 -5.664 6.199 1 79.94 98 LEU B O 1
ATOM 1720 N N . ARG B 1 99 ? 7.633 -3.857 5.426 1 74.31 99 ARG B N 1
ATOM 1721 C CA . ARG B 1 99 ? 8.602 -3.895 6.512 1 74.31 99 ARG B CA 1
ATOM 1722 C C . ARG B 1 99 ? 7.949 -3.551 7.844 1 74.31 99 ARG B C 1
ATOM 1724 O O . ARG B 1 99 ? 8.305 -4.117 8.883 1 74.31 99 ARG B O 1
ATOM 1731 N N . CYS B 1 100 ? 7.039 -2.713 7.797 1 65.38 100 CYS B N 1
ATOM 1732 C CA . CYS B 1 100 ? 6.32 -2.346 9.016 1 65.38 100 CYS B CA 1
ATOM 1733 C C . CYS B 1 100 ? 5.492 -3.514 9.531 1 65.38 100 CYS B C 1
ATOM 1735 O O . CYS B 1 100 ? 5.289 -3.646 10.742 1 65.38 100 CYS B O 1
ATOM 1737 N N . SER B 1 101 ? 5.027 -4.309 8.625 1 64.06 101 SER B N 1
ATOM 1738 C CA . SER B 1 101 ? 4.223 -5.465 9.008 1 64.06 101 SER B CA 1
ATOM 1739 C C . SER B 1 101 ? 5.086 -6.574 9.594 1 64.06 101 SER B C 1
ATOM 1741 O O . SER B 1 101 ? 4.66 -7.293 10.5 1 64.06 101 SER B O 1
ATOM 1743 N N . THR B 1 102 ? 6.277 -6.684 9 1 60.62 102 THR B N 1
ATOM 1744 C CA . THR B 1 102 ? 7.156 -7.766 9.422 1 60.62 102 THR B CA 1
ATOM 1745 C C . THR B 1 102 ? 7.996 -7.336 10.625 1 60.62 102 THR B C 1
ATOM 1747 O O . THR B 1 102 ? 8.484 -8.18 11.383 1 60.62 102 THR B O 1
ATOM 1750 N N . ALA B 1 103 ? 8.406 -6.02 10.633 1 50.16 103 ALA B N 1
ATOM 1751 C CA . ALA B 1 103 ? 9.297 -5.547 11.688 1 50.16 103 ALA B CA 1
ATOM 1752 C C . ALA B 1 103 ? 8.625 -5.664 13.055 1 50.16 103 ALA B C 1
ATOM 1754 O O . ALA B 1 103 ? 9.258 -5.402 14.086 1 50.16 103 ALA B O 1
ATOM 1755 N N . ALA B 1 104 ? 7.309 -5.77 13.141 1 44.53 104 ALA B N 1
ATOM 1756 C CA . ALA B 1 104 ? 6.887 -5.859 14.539 1 44.53 104 ALA B CA 1
ATOM 1757 C C . ALA B 1 104 ? 7.871 -6.688 15.359 1 44.53 104 ALA B C 1
ATOM 1759 O O . ALA B 1 104 ? 7.883 -6.609 16.594 1 44.53 104 ALA B O 1
ATOM 1760 N N . ASP B 1 105 ? 8.383 -7.656 14.781 1 41.47 105 ASP B N 1
ATOM 1761 C CA . ASP B 1 105 ? 9.18 -8.383 15.766 1 41.47 105 ASP B CA 1
ATOM 1762 C C . ASP B 1 105 ? 10.539 -7.719 15.969 1 41.47 105 ASP B C 1
ATOM 1764 O O . ASP B 1 105 ? 11.227 -7.977 16.953 1 41.47 105 ASP B O 1
ATOM 1768 N N . THR B 1 106 ? 11.32 -7.336 15.008 1 37.72 106 THR B N 1
ATOM 1769 C CA . THR B 1 106 ? 12.703 -6.992 15.336 1 37.72 106 THR B CA 1
ATOM 1770 C C . THR B 1 106 ? 12.836 -5.5 15.625 1 37.72 106 THR B C 1
ATOM 1772 O O . THR B 1 106 ? 13.945 -4.965 15.656 1 37.72 106 THR B O 1
ATOM 1775 N N . GLY B 1 107 ? 12.141 -4.914 16.375 1 35.88 107 GLY B N 1
ATOM 1776 C CA . GLY B 1 107 ? 12.234 -3.566 16.906 1 35.88 107 GLY B CA 1
ATOM 1777 C C . GLY B 1 107 ? 12.289 -2.498 15.836 1 35.88 107 GLY B C 1
ATOM 1778 O O . GLY B 1 107 ? 12.492 -1.318 16.125 1 35.88 107 GLY B O 1
ATOM 1779 N N . LYS B 1 108 ? 12.734 -2.801 14.625 1 38.09 108 LYS B N 1
ATOM 1780 C CA . LYS B 1 108 ? 12.906 -1.687 13.695 1 38.09 108 LYS B CA 1
ATOM 1781 C C . LYS B 1 108 ? 11.594 -1.339 13.008 1 38.09 108 LYS B C 1
ATOM 1783 O O . LYS B 1 108 ? 10.906 -2.221 12.484 1 38.09 108 LYS B O 1
ATOM 1788 N N . ASN B 1 109 ? 10.984 -0.335 13.352 1 37.81 109 ASN B N 1
ATOM 1789 C CA . ASN B 1 109 ? 9.672 0.132 12.906 1 37.81 109 ASN B CA 1
ATOM 1790 C C . ASN B 1 109 ? 9.766 0.862 11.57 1 37.81 109 ASN B C 1
ATOM 1792 O O . ASN B 1 109 ? 10.852 1.261 11.148 1 37.81 109 ASN B O 1
ATOM 1796 N N . VAL B 1 110 ? 8.781 0.822 10.758 1 38.75 110 VAL B N 1
ATOM 1797 C CA . VAL B 1 110 ? 8.656 1.591 9.523 1 38.75 110 VAL B CA 1
ATOM 1798 C C . VAL B 1 110 ? 9.227 2.994 9.727 1 38.75 110 VAL B C 1
ATOM 1800 O O . VAL B 1 110 ? 9.797 3.58 8.805 1 38.75 110 VAL B O 1
ATOM 1803 N N . GLY B 1 111 ? 9.102 3.562 10.844 1 37.78 111 GLY B N 1
ATOM 1804 C CA . GLY B 1 111 ? 9.641 4.867 11.188 1 37.78 111 GLY B CA 1
ATOM 1805 C C . GLY B 1 111 ? 11.133 4.984 10.945 1 37.78 111 GLY B C 1
ATOM 1806 O O . GLY B 1 111 ? 11.641 6.07 10.664 1 37.78 111 GLY B O 1
ATOM 1807 N N . ASP B 1 112 ? 11.773 3.975 11.219 1 39.75 112 ASP B N 1
ATOM 1808 C CA . ASP B 1 112 ? 13.227 4.055 11.039 1 39.75 112 ASP B CA 1
ATOM 1809 C C . ASP B 1 112 ? 13.586 4.227 9.562 1 39.75 112 ASP B C 1
ATOM 1811 O O . ASP B 1 112 ? 14.562 4.902 9.234 1 39.75 112 ASP B O 1
ATOM 1815 N N . VAL B 1 113 ? 13.008 3.561 8.859 1 34.91 113 VAL B N 1
ATOM 1816 C CA . VAL B 1 113 ? 13.305 3.674 7.434 1 34.91 113 VAL B CA 1
ATOM 1817 C C . VAL B 1 113 ? 12.828 5.027 6.914 1 34.91 113 VAL B C 1
ATOM 1819 O O . VAL B 1 113 ? 13.492 5.652 6.09 1 34.91 113 VAL B O 1
ATOM 1822 N N . ALA B 1 114 ? 11.688 5.434 7.367 1 34.28 114 ALA B N 1
ATOM 1823 C CA . ALA B 1 114 ? 11.234 6.766 6.973 1 34.28 114 ALA B CA 1
ATOM 1824 C C . ALA B 1 114 ? 12.172 7.844 7.496 1 34.28 114 ALA B C 1
ATOM 1826 O O . ALA B 1 114 ? 12.234 8.945 6.945 1 34.28 114 ALA B O 1
ATOM 1827 N N . ASP B 1 115 ? 12.75 7.574 8.469 1 37.88 115 ASP B N 1
ATOM 1828 C CA . ASP B 1 115 ? 13.734 8.539 8.953 1 37.88 115 ASP B CA 1
ATOM 1829 C C . ASP B 1 115 ? 14.844 8.75 7.93 1 37.88 115 ASP B C 1
ATOM 1831 O O . ASP B 1 115 ? 15.438 9.828 7.859 1 37.88 115 ASP B O 1
ATOM 1835 N N . HIS B 1 116 ? 15.234 7.688 7.309 1 33.12 116 HIS B N 1
ATOM 1836 C CA . HIS B 1 116 ? 16.312 7.887 6.34 1 33.12 116 HIS B CA 1
ATOM 1837 C C . HIS B 1 116 ? 15.758 8.258 4.969 1 33.12 116 HIS B C 1
ATOM 1839 O O . HIS B 1 116 ? 16.5 8.281 3.982 1 33.12 116 HIS B O 1
ATOM 1845 N N . LEU B 1 117 ? 14.617 8.117 4.789 1 33.25 117 LEU B N 1
ATOM 1846 C CA . LEU B 1 117 ? 14.156 8.672 3.521 1 33.25 117 LEU B CA 1
ATOM 1847 C C . LEU B 1 117 ? 14.656 10.094 3.336 1 33.25 117 LEU B C 1
ATOM 1849 O O . LEU B 1 117 ? 14.586 10.906 4.262 1 33.25 117 LEU B O 1
ATOM 1853 N N . PRO B 1 118 ? 15.547 10.203 2.404 1 30.58 118 PRO B N 1
ATOM 1854 C CA . PRO B 1 118 ? 16.047 11.555 2.145 1 30.58 118 PRO B CA 1
ATOM 1855 C C . PRO B 1 118 ? 14.984 12.633 2.352 1 30.58 118 PRO B C 1
ATOM 1857 O O . PRO B 1 118 ? 15.312 13.805 2.541 1 30.58 118 PRO B O 1
ATOM 1860 N N . LEU B 1 119 ? 13.797 12.297 2.102 1 28.64 119 LEU B N 1
ATOM 1861 C CA . LEU B 1 119 ? 12.938 13.469 2.07 1 28.64 119 LEU B CA 1
ATOM 1862 C C . LEU B 1 119 ? 12.867 14.133 3.441 1 28.64 119 LEU B C 1
ATOM 1864 O O . LEU B 1 119 ? 12.766 15.359 3.541 1 28.64 119 LEU B O 1
ATOM 1868 N N . LEU B 1 120 ? 12.578 13.32 4.496 1 29.36 120 LEU B N 1
ATOM 1869 C CA . LEU B 1 120 ? 12.133 14.227 5.551 1 29.36 120 LEU B CA 1
ATOM 1870 C C . LEU B 1 120 ? 13.305 15.008 6.129 1 29.36 120 LEU B C 1
ATOM 1872 O O . LEU B 1 120 ? 13.242 15.477 7.266 1 29.36 120 LEU B O 1
ATOM 1876 N N . LYS B 1 121 ? 14.398 14.984 5.742 1 30.64 121 LYS B N 1
ATOM 1877 C CA . LYS B 1 121 ? 14.984 16.266 6.137 1 30.64 121 LYS B CA 1
ATOM 1878 C C . LYS B 1 121 ? 14.094 17.422 5.711 1 30.64 121 LYS B C 1
ATOM 1880 O O . LYS B 1 121 ? 14.094 17.812 4.539 1 30.64 121 LYS B O 1
ATOM 1885 N N . LEU B 1 122 ? 12.883 17.531 6.199 1 28.31 122 LEU B N 1
ATOM 1886 C CA . LEU B 1 122 ? 12.062 18.734 6.199 1 28.31 122 LEU B CA 1
ATOM 1887 C C . LEU B 1 122 ? 12.922 20 6.316 1 28.31 122 LEU B C 1
ATOM 1889 O O . LEU B 1 122 ? 12.414 21.078 6.57 1 28.31 122 LEU B O 1
ATOM 1893 N N . GLU B 1 123 ? 14.195 19.984 6.434 1 28.19 123 GLU B N 1
ATOM 1894 C CA . GLU B 1 123 ? 14.836 21.297 6.438 1 28.19 123 GLU B CA 1
ATOM 1895 C C . GLU B 1 123 ? 14.516 22.062 5.164 1 28.19 123 GLU B C 1
ATOM 1897 O O . GLU B 1 123 ? 14.234 23.266 5.215 1 28.19 123 GLU B O 1
ATOM 1902 N N . SER B 1 124 ? 15.156 21.688 3.994 1 25.55 124 SER B N 1
ATOM 1903 C CA . SER B 1 124 ? 15.258 22.688 2.934 1 25.55 124 SER B CA 1
ATOM 1904 C C . SER B 1 124 ? 13.984 22.734 2.098 1 25.55 124 SER B C 1
ATOM 1906 O O . SER B 1 124 ? 13.992 22.359 0.921 1 25.55 124 SER B O 1
ATOM 1908 N N . VAL B 1 125 ? 12.789 22.391 2.484 1 23.73 125 VAL B N 1
ATOM 1909 C CA . VAL B 1 125 ? 11.797 23.141 1.729 1 23.73 125 VAL B CA 1
ATOM 1910 C C . VAL B 1 125 ? 11.852 24.609 2.143 1 23.73 125 VAL B C 1
ATOM 1912 O O . VAL B 1 125 ? 12.094 24.922 3.311 1 23.73 125 VAL B O 1
#

Foldseek 3Di:
DVVVVVVVQLVVLLVVLLVLLCQFQVDHQCPLDPPDGVLVNLLCCLLVPHDNLVRGDPVQPPPVCSLQSSLSNLLSNQSNPPDSVSHDGPVVSVVLNVCQVVCVVVPDHSVVVSVPSVPPVSPPD/DVVVVLVVQLVVLLVVLLVLLCQFQVDHQCPLDPPDGVLVNLLCCLLVPHDNLVRGDPVQPPPVCSLVSSLSNLLSNQSNPPDSVSHDGPVVSVVLNVCQVVCVVVPDHSVVVSVPSVPPVSPPD